Protein AF-A0A2B7GN74-F1 (afdb_monomer)

Solvent-accessible surface area (backbone atoms only — not comparable to full-atom values): 17901 Å² total; per-residue (Å²): 65,34,30,30,47,77,40,28,35,40,30,64,72,45,47,67,42,34,53,69,76,62,56,66,70,44,50,24,39,25,33,46,72,64,55,83,92,50,97,54,39,26,29,34,75,30,33,30,69,42,79,48,78,49,76,41,53,26,31,36,42,30,40,94,71,42,68,44,46,27,24,38,77,22,34,37,35,27,57,54,94,94,43,80,44,76,44,35,50,68,75,62,52,71,70,44,33,36,30,33,72,45,60,76,73,85,85,73,91,45,68,51,16,40,52,17,21,46,51,16,29,40,71,43,40,36,45,40,73,100,50,88,85,62,80,80,54,89,85,63,77,30,24,33,35,72,44,89,51,50,52,54,24,53,49,43,35,58,38,26,64,77,73,40,55,81,48,55,55,40,84,43,80,43,68,46,97,90,47,94,55,67,35,42,22,25,35,20,56,52,93,30,27,63,63,54,45,51,61,74,69,45,88,70,82,89,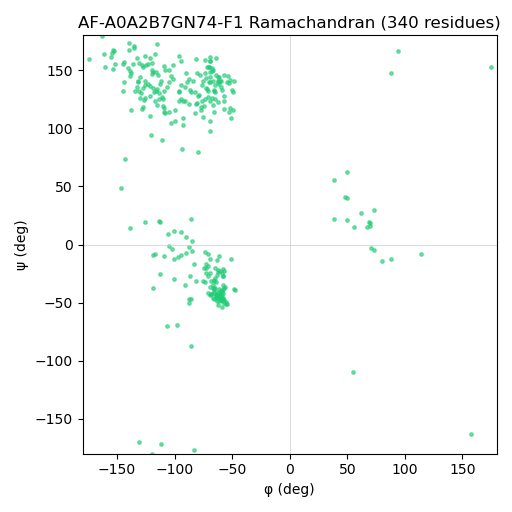83,44,65,52,25,36,27,13,20,54,13,17,26,39,56,53,34,32,44,43,52,75,76,53,63,46,31,40,54,40,52,90,51,72,68,39,51,50,52,53,53,41,34,52,72,73,69,48,63,65,43,79,46,81,46,61,95,87,56,98,44,23,35,42,28,43,37,70,48,100,70,75,22,60,49,59,51,50,43,48,64,30,44,39,71,35,59,75,58,70,47,29,49,46,74,40,32,64,72,61,64,66,44,45,31,70,42,78,44,84,48,66,71,39,66,22,37,23,44,24,29,76,49,33,21,33,29,46,49,27,33,37,29,52,28,76

Radius of gyration: 22.29 Å; Cα contacts (8 Å, |Δi|>4): 799; chains: 1; bounding box: 54×42×64 Å

pLDDT: mean 88.85, std 12.37, range [36.19, 98.62]

Structure (mmCIF, N/CA/C/O backbone):
data_AF-A0A2B7GN74-F1
#
_entry.id   AF-A0A2B7GN74-F1
#
loop_
_atom_site.group_PDB
_atom_site.id
_atom_site.type_symbol
_atom_site.label_atom_id
_atom_site.label_alt_id
_atom_site.label_comp_id
_atom_site.label_asym_id
_atom_site.label_entity_id
_atom_site.label_seq_id
_atom_site.pdbx_PDB_ins_code
_atom_site.Cartn_x
_atom_site.Cartn_y
_atom_site.Cartn_z
_atom_site.occupancy
_atom_site.B_iso_or_equiv
_atom_site.auth_seq_id
_atom_site.auth_comp_id
_atom_site.auth_asym_id
_atom_site.auth_atom_id
_atom_site.pdbx_PDB_model_num
ATOM 1 N N . MET A 1 1 ? -5.551 2.980 24.937 1.00 76.31 1 MET A N 1
ATOM 2 C CA . MET A 1 1 ? -6.515 1.908 24.589 1.00 76.31 1 MET A CA 1
ATOM 3 C C . MET A 1 1 ? -5.734 0.660 24.257 1.00 76.31 1 MET A C 1
ATOM 5 O O . MET A 1 1 ? -5.016 0.688 23.266 1.00 76.31 1 MET A O 1
ATOM 9 N N . PRO A 1 2 ? -5.797 -0.350 25.129 1.00 88.19 2 PRO A N 1
ATOM 10 C CA . PRO A 1 2 ? -4.895 -1.490 25.065 1.00 88.19 2 PRO A CA 1
ATOM 11 C C . PRO A 1 2 ? -5.278 -2.552 24.014 1.00 88.19 2 PRO A C 1
ATOM 13 O O . PRO A 1 2 ? -6.387 -3.082 24.046 1.00 88.19 2 PRO A O 1
ATOM 16 N N . ALA A 1 3 ? -4.329 -2.917 23.149 1.00 93.38 3 ALA A N 1
ATOM 17 C CA . ALA A 1 3 ? -4.413 -4.045 22.214 1.00 93.38 3 ALA A CA 1
ATOM 18 C C . ALA A 1 3 ? -3.303 -5.078 22.473 1.00 93.38 3 ALA A C 1
ATOM 20 O O . ALA A 1 3 ? -2.214 -4.718 22.926 1.00 93.38 3 ALA A O 1
ATOM 21 N N . ALA A 1 4 ? -3.549 -6.360 22.192 1.00 95.19 4 ALA A N 1
ATOM 22 C CA . ALA A 1 4 ? -2.549 -7.412 22.389 1.00 95.19 4 ALA A CA 1
ATOM 23 C C . ALA A 1 4 ? -1.362 -7.237 21.428 1.00 95.19 4 ALA A C 1
ATOM 25 O O . ALA A 1 4 ? -1.555 -6.769 20.311 1.00 95.19 4 ALA A O 1
ATOM 26 N N . ALA A 1 5 ? -0.161 -7.673 21.826 1.00 95.12 5 ALA A N 1
ATOM 27 C CA . ALA A 1 5 ? 1.105 -7.439 21.109 1.00 95.12 5 ALA A CA 1
ATOM 28 C C . ALA A 1 5 ? 1.080 -7.727 19.593 1.00 95.12 5 ALA A C 1
ATOM 30 O O . ALA A 1 5 ? 1.677 -6.989 18.816 1.00 95.12 5 ALA A O 1
ATOM 31 N N . GLN A 1 6 ? 0.387 -8.793 19.182 1.00 94.88 6 GLN A N 1
ATOM 32 C CA . GLN A 1 6 ? 0.306 -9.229 17.782 1.00 94.88 6 GLN A CA 1
ATOM 33 C C . GLN A 1 6 ? -0.786 -8.513 16.973 1.00 94.88 6 GLN A C 1
ATOM 35 O O . GLN A 1 6 ? -0.871 -8.717 15.770 1.00 94.88 6 GLN A O 1
ATOM 40 N N . THR A 1 7 ? -1.613 -7.681 17.613 1.00 95.94 7 THR A N 1
ATOM 41 C CA . THR A 1 7 ? -2.640 -6.884 16.929 1.00 95.94 7 THR A CA 1
ATOM 42 C C . THR A 1 7 ? -1.966 -5.936 15.958 1.00 95.94 7 THR A C 1
ATOM 44 O O . THR A 1 7 ? -1.148 -5.120 16.375 1.00 95.94 7 THR A O 1
ATOM 47 N N . ARG A 1 8 ? -2.320 -6.008 14.682 1.00 97.12 8 ARG A N 1
ATOM 48 C CA . ARG A 1 8 ? -1.696 -5.210 13.632 1.00 97.12 8 ARG A CA 1
ATOM 49 C C . ARG A 1 8 ? -2.364 -3.856 13.473 1.00 97.12 8 ARG A C 1
ATOM 51 O O . ARG A 1 8 ? -3.591 -3.736 13.535 1.00 97.12 8 ARG A O 1
ATOM 58 N N . VAL A 1 9 ? -1.546 -2.846 13.211 1.00 97.19 9 VAL A N 1
ATOM 59 C CA . VAL A 1 9 ? -1.955 -1.477 12.888 1.00 97.19 9 VAL A CA 1
ATOM 60 C C . VAL A 1 9 ? -1.582 -1.170 11.444 1.00 97.19 9 VAL A C 1
ATOM 62 O O . VAL A 1 9 ? -0.498 -1.531 10.990 1.00 97.19 9 VAL A O 1
ATOM 65 N N . LEU A 1 10 ? -2.483 -0.497 10.725 1.00 97.44 10 LEU A N 1
ATOM 66 C CA . LEU A 1 10 ? -2.246 -0.096 9.340 1.00 97.44 10 LEU A CA 1
ATOM 67 C C . LEU A 1 10 ? -1.322 1.126 9.258 1.00 97.44 10 LEU A C 1
ATOM 69 O O . LEU A 1 10 ? -1.692 2.236 9.666 1.00 97.44 10 LEU A O 1
ATOM 73 N N . LEU A 1 11 ? -0.145 0.939 8.671 1.00 97.44 11 LEU A N 1
ATOM 74 C CA . LEU A 1 11 ? 0.813 2.006 8.408 1.00 97.44 11 LEU A CA 1
ATOM 75 C C . LEU A 1 11 ? 0.472 2.791 7.131 1.00 97.44 11 LEU A C 1
ATOM 77 O O . LEU A 1 11 ? -0.240 2.329 6.239 1.00 97.44 11 LEU A O 1
ATOM 81 N N . ALA A 1 12 ? 1.008 4.009 7.013 1.00 96.94 12 ALA A N 1
ATOM 82 C CA . ALA A 1 12 ? 0.785 4.877 5.849 1.00 96.94 12 ALA A CA 1
ATOM 83 C C . ALA A 1 12 ? 1.484 4.396 4.557 1.00 96.94 12 ALA A C 1
ATOM 85 O O . ALA A 1 12 ? 1.280 4.951 3.469 1.00 96.94 12 ALA A O 1
ATOM 86 N N . ASP A 1 13 ? 2.331 3.377 4.649 1.00 94.94 13 ASP A N 1
ATOM 87 C CA . ASP A 1 13 ? 2.905 2.671 3.505 1.00 94.94 13 ASP A CA 1
ATOM 88 C C . ASP A 1 13 ? 2.063 1.472 3.039 1.00 94.94 13 ASP A C 1
ATOM 90 O O . ASP A 1 13 ? 2.461 0.801 2.093 1.00 94.94 13 ASP A O 1
ATOM 94 N N . MET A 1 14 ? 0.870 1.280 3.621 1.00 94.62 14 MET A N 1
ATOM 95 C CA . MET A 1 14 ? -0.046 0.164 3.349 1.00 94.62 14 MET A CA 1
ATOM 96 C C . MET A 1 14 ? 0.450 -1.199 3.842 1.00 94.62 14 MET A C 1
ATOM 98 O O . MET A 1 14 ? -0.054 -2.232 3.403 1.00 94.62 14 MET A O 1
ATOM 102 N N . THR A 1 15 ? 1.400 -1.210 4.777 1.00 95.25 15 THR A N 1
ATOM 103 C CA . THR A 1 15 ? 1.798 -2.416 5.509 1.00 95.25 15 THR A CA 1
ATOM 104 C C . THR A 1 15 ? 1.050 -2.544 6.835 1.00 95.25 15 THR A C 1
ATOM 106 O O . THR A 1 15 ? 0.525 -1.570 7.387 1.00 95.25 15 THR A O 1
ATOM 109 N N . TRP A 1 16 ? 0.985 -3.773 7.340 1.00 96.19 16 TRP A N 1
ATOM 110 C CA . TRP A 1 16 ? 0.399 -4.105 8.631 1.00 96.19 16 TRP A CA 1
ATOM 111 C C . TRP A 1 16 ? 1.505 -4.507 9.593 1.00 96.19 16 TRP A C 1
ATOM 113 O O . TRP A 1 16 ? 2.185 -5.501 9.364 1.00 96.19 16 TRP A O 1
ATOM 123 N N . GLU A 1 17 ? 1.648 -3.765 10.686 1.00 96.12 17 GLU A N 1
ATOM 124 C CA . GLU A 1 17 ? 2.699 -4.005 11.676 1.00 96.12 17 GLU A CA 1
ATOM 125 C C . GLU A 1 17 ? 2.092 -4.338 13.040 1.00 96.12 17 GLU A C 1
ATOM 127 O O . GLU A 1 17 ? 1.151 -3.652 13.463 1.00 96.12 17 GLU A O 1
ATOM 132 N N . PRO A 1 18 ? 2.590 -5.367 13.751 1.00 96.75 18 PRO A N 1
ATOM 133 C CA . PRO A 1 18 ? 2.166 -5.647 15.114 1.00 96.75 18 PRO A CA 1
ATOM 134 C C . PRO A 1 18 ? 2.341 -4.427 16.017 1.00 96.75 18 PRO A C 1
ATOM 136 O O . PRO A 1 18 ? 3.360 -3.745 15.992 1.00 96.75 18 PRO A O 1
ATOM 139 N N . VAL A 1 19 ? 1.382 -4.179 16.903 1.00 96.44 19 VAL A N 1
ATOM 140 C CA . VAL A 1 19 ? 1.402 -3.016 17.797 1.00 96.44 19 VAL A CA 1
ATOM 141 C C . VAL A 1 19 ? 2.663 -2.969 18.671 1.00 96.44 19 VAL A C 1
ATOM 143 O O . VAL A 1 19 ? 3.121 -1.891 19.043 1.00 96.44 19 VAL A O 1
ATOM 146 N N . SER A 1 20 ? 3.264 -4.128 18.961 1.00 96.62 20 SER A N 1
ATOM 147 C CA . SER A 1 20 ? 4.511 -4.226 19.719 1.00 96.62 20 SER A CA 1
ATOM 148 C C . SER A 1 20 ? 5.771 -3.789 18.965 1.00 96.62 20 SER A C 1
ATOM 150 O O . SER A 1 20 ? 6.797 -3.596 19.613 1.00 96.62 20 SER A O 1
ATOM 152 N N . THR A 1 21 ? 5.735 -3.681 17.631 1.00 96.81 21 THR A N 1
ATOM 153 C CA . THR A 1 21 ? 6.875 -3.229 16.805 1.00 96.81 21 THR A CA 1
ATOM 154 C C . THR A 1 21 ? 6.826 -1.731 16.518 1.00 96.81 21 THR A C 1
ATOM 156 O O . THR A 1 21 ? 7.793 -1.170 16.002 1.00 96.81 21 THR A O 1
ATOM 159 N N . LEU A 1 22 ? 5.719 -1.072 16.872 1.00 97.00 22 LEU A N 1
ATOM 160 C CA . LEU A 1 22 ? 5.511 0.333 16.574 1.00 97.00 22 LEU A CA 1
ATOM 161 C C . LEU A 1 22 ? 6.426 1.249 17.394 1.00 97.00 22 LEU A C 1
ATOM 163 O O . LEU A 1 22 ? 6.814 0.948 18.524 1.00 97.00 22 LEU A O 1
ATOM 167 N N . THR A 1 23 ? 6.717 2.421 16.836 1.00 97.06 23 THR A N 1
ATOM 168 C CA . THR A 1 23 ? 7.535 3.467 17.454 1.00 97.06 23 THR A CA 1
ATOM 169 C C . THR A 1 23 ? 6.943 4.856 17.197 1.00 97.06 23 THR A C 1
ATOM 171 O O . THR A 1 23 ? 6.435 5.099 16.096 1.00 97.06 23 THR A O 1
ATOM 174 N N . PRO A 1 24 ? 7.052 5.807 18.147 1.00 98.12 24 PRO A N 1
ATOM 175 C CA . PRO A 1 24 ? 6.662 7.197 17.914 1.00 98.12 24 PRO A CA 1
ATOM 176 C C . PRO A 1 24 ? 7.298 7.800 16.651 1.00 98.12 24 PRO A C 1
ATOM 178 O O . PRO A 1 24 ? 8.455 7.528 16.334 1.00 98.12 24 PRO A O 1
ATOM 181 N N . GLY A 1 25 ? 6.533 8.618 15.928 1.00 97.94 25 GLY A N 1
ATOM 182 C CA . GLY A 1 25 ? 6.906 9.219 14.643 1.00 97.94 25 GLY A CA 1
ATOM 183 C C . GLY A 1 25 ? 6.576 8.365 13.414 1.00 97.94 25 GLY A C 1
ATOM 184 O O . GLY A 1 25 ? 6.599 8.877 12.295 1.00 97.94 25 GLY A O 1
ATOM 185 N N . GLN A 1 26 ? 6.223 7.084 13.579 1.00 98.00 26 GLN A N 1
ATOM 186 C CA . GLN A 1 26 ? 5.712 6.290 12.460 1.00 98.00 26 GLN A CA 1
ATOM 187 C C . GLN A 1 26 ? 4.372 6.838 11.970 1.00 98.00 26 GLN A C 1
ATOM 189 O O . GLN A 1 26 ? 3.482 7.170 12.757 1.00 98.00 26 GLN A O 1
ATOM 194 N N . ARG A 1 27 ? 4.229 6.897 10.645 1.00 98.06 27 ARG A N 1
ATOM 195 C CA . ARG A 1 27 ? 3.015 7.367 9.979 1.00 98.06 27 ARG A CA 1
ATOM 196 C C . ARG A 1 27 ? 2.024 6.221 9.825 1.00 98.06 27 ARG A C 1
ATOM 198 O O . ARG A 1 27 ? 2.372 5.160 9.312 1.00 98.06 27 ARG A O 1
ATOM 205 N N . VAL A 1 28 ? 0.779 6.467 10.203 1.00 98.00 28 VAL A N 1
ATOM 206 C CA . VAL A 1 28 ? -0.309 5.483 10.228 1.00 98.00 28 VAL A CA 1
ATOM 207 C C . VAL A 1 28 ? -1.535 6.002 9.491 1.00 98.00 28 VAL A C 1
ATOM 209 O O . VAL A 1 28 ? -1.744 7.217 9.388 1.00 98.00 28 VAL A O 1
ATOM 212 N N . ILE A 1 29 ? -2.359 5.087 8.981 1.00 97.56 29 ILE A N 1
ATOM 213 C CA . ILE A 1 29 ? -3.680 5.453 8.470 1.00 97.56 29 ILE A CA 1
ATOM 214 C C . ILE A 1 29 ? -4.629 5.638 9.651 1.00 97.56 29 ILE A C 1
ATOM 216 O O . ILE A 1 29 ? -4.769 4.780 10.525 1.00 97.56 29 ILE A O 1
ATOM 220 N N . THR A 1 30 ? -5.296 6.783 9.659 1.00 97.31 30 THR A N 1
ATOM 221 C CA . THR A 1 30 ? -6.232 7.212 10.696 1.00 97.31 30 THR A CA 1
ATOM 222 C C . THR A 1 30 ? -7.526 7.697 10.043 1.00 97.31 30 THR A C 1
ATOM 224 O O . THR A 1 30 ? -7.767 7.514 8.845 1.00 97.31 30 THR A O 1
ATOM 227 N N . PHE A 1 31 ? -8.404 8.307 10.828 1.00 96.44 31 PHE A N 1
ATOM 228 C CA . PHE A 1 31 ? -9.616 8.953 10.340 1.00 96.44 31 PHE A CA 1
ATOM 229 C C . PHE A 1 31 ? -10.065 10.047 11.306 1.00 96.44 31 PHE A C 1
ATOM 231 O O . PHE A 1 31 ? -9.652 10.079 12.466 1.00 96.44 31 PHE A O 1
ATOM 238 N N . ASP A 1 32 ? -10.963 10.918 10.857 1.00 95.12 32 ASP A N 1
ATOM 239 C CA . ASP A 1 32 ? -11.499 11.982 11.705 1.00 95.12 32 ASP A CA 1
ATOM 240 C C . ASP A 1 32 ? -12.141 11.408 12.976 1.00 95.12 32 ASP A C 1
ATOM 242 O O . ASP A 1 32 ? -13.177 10.734 12.907 1.00 95.12 32 ASP A O 1
ATOM 246 N N . LYS A 1 33 ? -11.589 11.734 14.153 1.00 92.81 33 LYS A N 1
ATOM 247 C CA . LYS A 1 33 ? -12.226 11.463 15.459 1.00 92.81 33 LYS A CA 1
ATOM 248 C C . LYS A 1 33 ? -13.510 12.258 15.658 1.00 92.81 33 LYS A C 1
ATOM 250 O O . LYS A 1 33 ? -14.452 11.772 16.292 1.00 92.81 33 LYS A O 1
ATOM 255 N N . THR A 1 34 ? -13.558 13.446 15.077 1.00 88.25 34 THR A N 1
ATOM 256 C CA . THR A 1 34 ? -14.750 14.264 14.887 1.00 88.25 34 THR A CA 1
ATOM 257 C C . THR A 1 34 ? -14.564 14.980 13.553 1.00 88.25 34 THR A C 1
ATOM 259 O O . THR A 1 34 ? -13.482 15.502 13.319 1.00 88.25 34 THR A O 1
ATOM 262 N N . PRO A 1 35 ? -15.556 14.996 12.650 1.00 85.19 35 PRO A N 1
ATOM 263 C CA . PRO A 1 35 ? -15.407 15.716 11.390 1.00 85.19 35 PRO A CA 1
ATOM 264 C C . PRO A 1 35 ? -15.302 17.231 11.648 1.00 85.19 35 PRO A C 1
ATOM 266 O O . PRO A 1 35 ? -16.104 17.779 12.409 1.00 85.19 35 PRO A O 1
ATOM 269 N N . HIS A 1 36 ? -14.320 17.895 11.030 1.00 77.81 36 HIS A N 1
ATOM 270 C CA . HIS A 1 36 ? -14.024 19.321 11.256 1.00 77.81 36 HIS A CA 1
ATOM 271 C C . HIS A 1 36 ? -14.170 20.191 9.995 1.00 77.81 36 HIS A C 1
ATOM 273 O O . HIS A 1 36 ? -14.651 21.318 10.079 1.00 77.81 36 HIS A O 1
ATOM 279 N N . ASP A 1 37 ? -13.787 19.669 8.832 1.00 84.38 37 ASP A N 1
ATOM 280 C CA . ASP A 1 37 ? -13.762 20.342 7.521 1.00 84.38 37 ASP A CA 1
ATOM 281 C C . ASP A 1 37 ? -14.845 19.824 6.553 1.00 84.38 37 ASP A C 1
ATOM 283 O O . ASP A 1 37 ? -15.102 20.412 5.500 1.00 84.38 37 ASP A O 1
ATOM 287 N N . HIS A 1 38 ? -15.519 18.734 6.918 1.00 81.12 38 HIS A N 1
ATOM 288 C CA . HIS A 1 38 ? -16.512 18.056 6.097 1.00 81.12 38 HIS A CA 1
ATOM 289 C C . HIS A 1 38 ? -17.716 17.588 6.919 1.00 81.12 38 HIS A C 1
ATOM 291 O O . HIS A 1 38 ? -17.699 17.551 8.144 1.00 81.12 38 HIS A O 1
ATOM 297 N N . ARG A 1 39 ? -18.796 17.192 6.232 1.00 85.88 39 ARG A N 1
ATOM 298 C CA . ARG A 1 39 ? -19.994 16.623 6.877 1.00 85.88 39 ARG A CA 1
ATOM 299 C C . ARG A 1 39 ? -19.761 15.212 7.435 1.00 85.88 39 ARG A C 1
ATOM 301 O O . ARG A 1 39 ? -20.469 14.790 8.346 1.00 85.88 39 ARG A O 1
ATOM 308 N N . TYR A 1 40 ? -18.822 14.473 6.854 1.00 88.75 40 TYR A N 1
ATOM 309 C CA . TYR A 1 40 ? -18.559 13.067 7.153 1.00 88.75 40 TYR A CA 1
ATOM 310 C C . TYR A 1 40 ? -17.129 12.897 7.654 1.00 88.75 40 TYR A C 1
ATOM 312 O O . TYR A 1 40 ? -16.271 13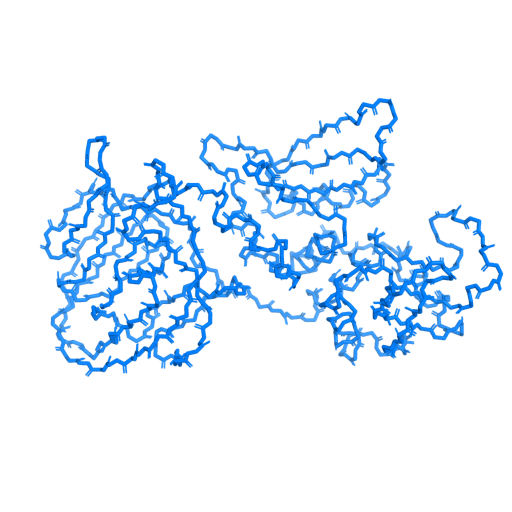.712 7.330 1.00 88.75 40 TYR A O 1
ATOM 320 N N . ARG A 1 41 ? -16.885 11.819 8.403 1.00 93.06 41 ARG A N 1
ATOM 321 C CA . ARG A 1 41 ? -15.532 11.413 8.786 1.00 93.06 41 ARG A CA 1
ATOM 322 C C . ARG A 1 41 ? -14.780 10.955 7.542 1.00 93.06 41 ARG A C 1
ATOM 324 O O . ARG A 1 41 ? -15.267 10.074 6.830 1.00 93.06 41 ARG A O 1
ATOM 331 N N . MET A 1 42 ? -13.618 11.536 7.302 1.00 93.06 42 MET A N 1
ATOM 332 C CA . MET A 1 42 ? -12.705 11.150 6.234 1.00 93.06 42 MET A CA 1
ATOM 333 C C . MET A 1 42 ? -11.559 10.313 6.792 1.00 93.06 42 MET A C 1
ATOM 335 O O . MET A 1 42 ? -11.202 10.443 7.964 1.00 93.06 42 MET A O 1
ATOM 339 N N . TYR A 1 43 ? -10.965 9.474 5.945 1.00 94.56 43 TYR A N 1
ATOM 340 C CA . TYR A 1 43 ? -9.660 8.889 6.250 1.00 94.56 43 TYR A CA 1
ATOM 341 C C . TYR A 1 43 ? -8.597 9.983 6.320 1.00 94.56 43 TYR A C 1
ATOM 343 O O . TYR A 1 43 ? -8.654 10.962 5.574 1.00 94.56 43 TYR A O 1
ATOM 351 N N . ARG A 1 44 ? -7.613 9.805 7.195 1.00 95.69 44 ARG A N 1
ATOM 352 C CA . ARG A 1 44 ? -6.504 10.730 7.432 1.00 95.69 44 ARG A CA 1
ATOM 353 C C . ARG A 1 44 ? -5.194 9.953 7.510 1.00 95.69 44 ARG A C 1
ATOM 355 O O . ARG A 1 44 ? -5.175 8.724 7.516 1.00 95.69 44 ARG A O 1
ATOM 362 N N . VAL A 1 45 ? -4.098 10.697 7.527 1.00 97.12 45 VAL A N 1
ATOM 363 C CA . VAL A 1 45 ? -2.780 10.162 7.855 1.00 97.12 45 VAL A CA 1
ATOM 364 C C . VAL A 1 45 ? -2.336 10.875 9.111 1.00 97.12 45 VAL A C 1
ATOM 366 O O . VAL A 1 45 ? -2.295 12.103 9.125 1.00 97.12 45 VAL A O 1
ATOM 369 N N . GLY A 1 46 ? -2.031 10.102 10.142 1.00 97.00 46 GLY A N 1
ATOM 370 C CA . GLY A 1 46 ? -1.506 10.608 11.398 1.00 97.00 46 GLY A CA 1
ATOM 371 C C . GLY A 1 46 ? -0.138 10.019 11.697 1.00 97.00 46 GLY A C 1
ATOM 372 O O . GLY A 1 46 ? 0.392 9.197 10.949 1.00 97.00 46 GLY A O 1
ATOM 373 N N . GLU A 1 47 ? 0.414 10.427 12.826 1.00 98.12 47 GLU A N 1
ATOM 374 C CA . GLU A 1 47 ? 1.627 9.857 13.404 1.00 98.12 47 GLU A CA 1
ATOM 375 C C . GLU A 1 47 ? 1.339 9.263 14.778 1.00 98.12 47 GLU A C 1
ATOM 377 O O . GLU A 1 47 ? 0.472 9.758 15.510 1.00 98.12 47 GLU A O 1
ATOM 382 N N . ILE A 1 48 ? 2.082 8.211 15.121 1.00 98.19 48 ILE A N 1
ATOM 383 C CA . ILE A 1 48 ? 2.138 7.671 16.478 1.00 98.19 48 ILE A CA 1
ATOM 384 C C . ILE A 1 48 ? 2.865 8.680 17.358 1.00 98.19 48 ILE A C 1
ATOM 386 O O . ILE A 1 48 ? 4.004 9.048 17.079 1.00 98.19 48 ILE A O 1
ATOM 390 N N . THR A 1 49 ? 2.218 9.123 18.428 1.00 98.25 49 THR A N 1
ATOM 391 C CA . THR A 1 49 ? 2.789 10.115 19.348 1.00 98.25 49 THR A CA 1
ATOM 392 C C . THR A 1 49 ? 3.352 9.479 20.606 1.00 98.25 49 THR A C 1
ATOM 394 O O . THR A 1 49 ? 4.282 10.026 21.187 1.00 98.25 49 THR A O 1
ATOM 397 N N . ASP A 1 50 ? 2.782 8.354 21.038 1.00 97.62 50 ASP A N 1
ATOM 398 C CA . ASP A 1 50 ? 3.170 7.684 22.276 1.00 97.62 50 ASP A CA 1
ATOM 399 C C . ASP A 1 50 ? 2.720 6.216 22.295 1.00 97.62 50 ASP A C 1
ATOM 401 O O . ASP A 1 50 ? 1.732 5.858 21.640 1.00 97.62 50 ASP A O 1
ATOM 405 N N . ILE A 1 51 ? 3.448 5.383 23.044 1.00 96.69 51 ILE A N 1
ATOM 406 C CA . ILE A 1 51 ? 3.149 3.960 23.245 1.00 96.69 51 ILE A CA 1
ATOM 407 C C . ILE A 1 51 ? 3.365 3.610 24.716 1.00 96.69 51 ILE A C 1
ATOM 409 O O . ILE A 1 51 ? 4.491 3.610 25.212 1.00 96.69 51 ILE A O 1
ATOM 413 N N . GLU A 1 52 ? 2.287 3.228 25.393 1.00 96.12 52 GLU A N 1
ATOM 414 C CA . GLU A 1 52 ? 2.323 2.745 26.772 1.00 96.12 52 GLU A CA 1
ATOM 415 C C . GLU A 1 52 ? 2.048 1.240 26.824 1.00 96.12 52 GLU A C 1
ATOM 417 O O . GLU A 1 52 ? 1.306 0.698 26.005 1.00 96.12 52 GLU A O 1
ATOM 422 N N . ILE A 1 53 ? 2.609 0.553 27.820 1.00 95.75 53 ILE A N 1
ATOM 423 C CA . ILE A 1 53 ? 2.360 -0.872 28.057 1.00 95.75 53 ILE A CA 1
ATOM 424 C C . ILE A 1 53 ? 1.622 -1.023 29.382 1.00 95.75 53 ILE A C 1
ATOM 426 O O . ILE A 1 53 ? 2.048 -0.488 30.407 1.00 95.75 53 ILE A O 1
ATOM 430 N N . CYS A 1 54 ? 0.532 -1.783 29.381 1.00 93.69 54 CYS A N 1
ATOM 431 C CA . CYS A 1 54 ? -0.234 -2.078 30.585 1.00 93.69 54 CYS A CA 1
ATOM 432 C C . CYS A 1 54 ? -0.703 -3.536 30.614 1.00 93.69 54 CYS A C 1
ATOM 434 O O . CYS A 1 54 ? -0.525 -4.291 29.659 1.00 93.69 54 CYS A O 1
ATOM 436 N N . LYS A 1 55 ? -1.295 -3.945 31.737 1.00 94.19 55 LYS A N 1
ATOM 437 C CA . LYS A 1 55 ? -2.022 -5.209 31.850 1.00 94.19 55 LYS A CA 1
ATOM 438 C C . LYS A 1 55 ? -3.512 -4.925 31.901 1.00 94.19 55 LYS A C 1
ATOM 440 O O . LYS A 1 55 ? -3.930 -4.010 32.611 1.00 94.19 55 LYS A O 1
ATOM 445 N N . ALA A 1 56 ? -4.293 -5.696 31.157 1.00 92.50 56 ALA A N 1
ATOM 446 C CA . ALA A 1 56 ? -5.744 -5.580 31.160 1.00 92.50 56 ALA A CA 1
ATOM 447 C C . ALA A 1 56 ? -6.408 -6.918 30.827 1.00 92.50 56 ALA A C 1
ATOM 449 O O . ALA A 1 56 ? -5.819 -7.763 30.146 1.00 92.50 56 ALA A O 1
ATOM 450 N N . GLU A 1 57 ? -7.651 -7.084 31.282 1.00 91.56 57 GLU A N 1
ATOM 451 C CA . GLU A 1 57 ? -8.532 -8.149 30.807 1.00 91.56 57 GLU A CA 1
ATOM 452 C C . GLU A 1 57 ? -8.736 -8.021 29.300 1.00 91.56 57 GLU A C 1
ATOM 454 O O . GLU A 1 57 ? -8.995 -6.928 28.786 1.00 91.56 57 GLU A O 1
ATOM 459 N N . ALA A 1 58 ? -8.603 -9.149 28.613 1.00 93.31 58 ALA A N 1
ATOM 460 C CA . ALA A 1 58 ? -8.638 -9.236 27.170 1.00 93.31 58 ALA A CA 1
ATOM 461 C C . ALA A 1 58 ? -9.971 -9.819 26.690 1.00 93.31 58 ALA A C 1
ATOM 463 O O . ALA A 1 58 ? -10.599 -10.647 27.351 1.00 93.31 58 ALA A O 1
ATOM 464 N N . ILE A 1 59 ? -10.381 -9.406 25.503 1.00 95.62 59 ILE A N 1
ATOM 465 C CA . ILE A 1 59 ? -11.510 -9.945 24.765 1.00 95.62 59 ILE A CA 1
ATOM 466 C C . ILE A 1 59 ? -11.071 -10.144 23.318 1.00 95.62 59 ILE A C 1
ATOM 468 O O . ILE A 1 59 ? -10.475 -9.255 22.707 1.00 95.62 59 ILE A O 1
ATOM 472 N N . GLN A 1 60 ? -11.366 -11.323 22.785 1.00 97.25 60 GLN A N 1
ATOM 473 C CA . GLN A 1 60 ? -11.160 -11.649 21.386 1.00 97.25 60 GLN A CA 1
ATOM 474 C C . GLN A 1 60 ? -12.464 -11.440 20.625 1.00 97.25 60 GLN A C 1
ATOM 476 O O . GLN A 1 60 ? -13.495 -12.029 20.965 1.00 97.25 60 GLN A O 1
ATOM 481 N N . ILE A 1 61 ? -12.405 -10.608 19.592 1.00 97.31 61 ILE A N 1
ATOM 482 C CA . ILE A 1 61 ? -13.504 -10.346 18.667 1.00 97.31 61 ILE A CA 1
ATOM 483 C C . ILE A 1 61 ? -13.124 -10.943 17.318 1.00 97.31 61 ILE A C 1
ATOM 485 O O . ILE A 1 61 ? -12.061 -10.643 16.778 1.00 97.31 61 ILE A O 1
ATOM 489 N N . THR A 1 62 ? -14.007 -11.771 16.771 1.00 97.50 62 THR A N 1
ATOM 490 C CA . THR A 1 62 ? -13.842 -12.386 15.451 1.00 97.50 62 THR A CA 1
ATOM 491 C C . THR A 1 62 ? -14.961 -11.926 14.530 1.00 97.50 62 THR A C 1
ATOM 493 O O . THR A 1 62 ? -16.137 -11.991 14.892 1.00 97.50 62 THR A O 1
ATOM 496 N N . THR A 1 63 ? -14.580 -11.497 13.334 1.00 95.00 63 THR A N 1
ATOM 497 C CA . THR A 1 63 ? -15.461 -11.116 12.220 1.00 95.00 63 THR A CA 1
ATOM 498 C C . THR A 1 63 ? -15.311 -12.131 11.082 1.00 95.00 63 THR A C 1
ATOM 500 O O . THR A 1 63 ? -14.696 -13.182 11.278 1.00 95.00 63 THR A O 1
ATOM 503 N N . SER A 1 64 ? -15.891 -11.879 9.908 1.00 89.12 64 SER A N 1
ATOM 504 C CA . SER A 1 64 ? -15.633 -12.693 8.708 1.00 89.12 64 SER A CA 1
ATOM 505 C C . SER A 1 64 ? -14.190 -12.572 8.222 1.00 89.12 64 SER A C 1
ATOM 507 O O . SER A 1 64 ? -13.654 -13.528 7.670 1.00 89.12 64 SER A O 1
ATOM 509 N N . ASP A 1 65 ? -13.574 -11.414 8.456 1.00 87.81 65 ASP A N 1
ATOM 510 C CA . ASP A 1 65 ? -12.366 -10.995 7.745 1.00 87.81 65 ASP A CA 1
ATOM 511 C C . ASP A 1 65 ? -11.128 -10.944 8.647 1.00 87.81 65 ASP A C 1
ATOM 513 O O . ASP A 1 65 ? -10.001 -11.067 8.172 1.00 87.81 65 ASP A O 1
ATOM 517 N N . ALA A 1 66 ? -11.315 -10.764 9.958 1.00 93.81 66 ALA A N 1
ATOM 518 C CA . ALA A 1 66 ? -10.216 -10.664 10.912 1.00 93.81 66 ALA A CA 1
ATOM 519 C C . ALA A 1 66 ? -10.609 -11.059 12.341 1.00 93.81 66 ALA A C 1
ATOM 521 O O . ALA A 1 66 ? -11.784 -11.062 12.729 1.00 93.81 66 ALA A O 1
ATOM 522 N N . THR A 1 67 ? -9.586 -11.353 13.146 1.00 96.00 67 THR A N 1
ATOM 523 C CA . THR A 1 67 ? -9.688 -11.542 14.597 1.00 96.00 67 THR A CA 1
ATOM 524 C C . THR A 1 67 ? -8.785 -10.542 15.303 1.00 96.00 67 THR A C 1
ATOM 526 O O . THR A 1 67 ? -7.642 -10.351 14.901 1.00 96.00 67 THR A O 1
ATOM 529 N N . VAL A 1 68 ? -9.287 -9.930 16.373 1.00 96.19 68 VAL A N 1
ATOM 530 C CA . VAL A 1 68 ? -8.557 -8.940 17.166 1.00 96.19 68 VAL A CA 1
ATOM 531 C C . VAL A 1 68 ? -8.682 -9.247 18.657 1.00 96.19 68 VAL A C 1
ATOM 533 O O . VAL A 1 68 ? -9.777 -9.534 19.141 1.00 96.19 68 VAL A O 1
ATOM 536 N N . SER A 1 69 ? -7.567 -9.170 19.389 1.00 96.56 69 SER A N 1
ATOM 537 C CA . SER A 1 69 ? -7.530 -9.300 20.852 1.00 96.56 69 SER A CA 1
ATOM 538 C C . SER A 1 69 ? -7.212 -7.945 21.481 1.00 96.56 69 SER A C 1
ATOM 540 O O . SER A 1 69 ? -6.114 -7.409 21.323 1.00 96.56 69 SER A O 1
ATOM 542 N N . VAL A 1 70 ? -8.174 -7.382 22.208 1.00 96.50 70 VAL A N 1
ATOM 543 C CA . VAL A 1 70 ? -8.101 -6.035 22.803 1.00 96.50 70 VAL A CA 1
ATOM 544 C C . VAL A 1 70 ? -8.591 -6.041 24.242 1.00 96.50 70 VAL A C 1
ATOM 546 O O . VAL A 1 70 ? -9.157 -7.029 24.701 1.00 96.50 70 VAL A O 1
ATOM 549 N N . SER A 1 71 ? -8.387 -4.951 24.982 1.00 95.69 71 SER A N 1
ATOM 550 C CA . SER A 1 71 ? -9.030 -4.811 26.287 1.00 95.69 71 SER A CA 1
ATOM 551 C C . SER A 1 71 ? -10.540 -4.614 26.162 1.00 95.69 71 SER A C 1
ATOM 553 O O . SER A 1 71 ? -11.042 -4.099 25.162 1.00 95.69 71 SER A O 1
ATOM 555 N N . THR A 1 72 ? -11.277 -4.921 27.229 1.00 94.88 72 THR A N 1
ATOM 556 C CA . THR A 1 72 ? -12.724 -4.644 27.314 1.00 94.88 72 THR A CA 1
ATOM 557 C C . THR A 1 72 ? -13.067 -3.159 27.143 1.00 94.88 72 THR A C 1
ATOM 559 O O . THR A 1 72 ? -14.139 -2.841 26.638 1.00 94.88 72 THR A O 1
ATOM 562 N N . SER A 1 73 ? -12.149 -2.253 27.493 1.00 94.31 73 SER A N 1
ATOM 563 C CA . SER A 1 73 ? -12.288 -0.795 27.354 1.00 94.31 73 SER A CA 1
ATOM 564 C C . SER A 1 73 ? -11.859 -0.232 25.990 1.00 94.31 73 SER A C 1
ATOM 566 O O . SER A 1 73 ? -11.942 0.981 25.767 1.00 94.31 73 SER A O 1
ATOM 568 N N . HIS A 1 74 ? -11.373 -1.076 25.072 1.00 95.56 74 HIS A N 1
ATOM 569 C CA . HIS A 1 74 ? -10.974 -0.659 23.727 1.00 95.56 74 HIS A CA 1
ATOM 570 C C . HIS A 1 74 ? -12.184 -0.175 22.931 1.00 95.56 74 HIS A C 1
ATOM 572 O O . HIS A 1 74 ? -13.222 -0.830 22.938 1.00 95.56 74 HIS A O 1
ATOM 578 N N . LYS A 1 75 ? -12.081 0.975 22.252 1.00 97.12 75 LYS A N 1
ATOM 579 C CA . LYS A 1 75 ? -13.232 1.604 21.586 1.00 97.12 75 LYS A CA 1
ATOM 580 C C . LYS A 1 75 ? -13.188 1.424 20.082 1.00 97.12 75 LYS A C 1
ATOM 582 O O . LYS A 1 75 ? -12.370 2.057 19.415 1.00 97.12 75 LYS A O 1
ATOM 587 N N . PHE A 1 76 ? -14.149 0.675 19.558 1.00 97.31 76 PHE A N 1
ATOM 588 C CA . PHE A 1 76 ? -14.410 0.579 18.126 1.00 97.31 76 PHE A CA 1
ATOM 589 C C . PHE A 1 76 ? -15.418 1.638 17.690 1.00 97.31 76 PHE A C 1
ATOM 591 O O . PHE A 1 76 ? -16.310 2.025 18.453 1.00 97.31 76 PHE A O 1
ATOM 598 N N . LEU A 1 77 ? -15.276 2.120 16.459 1.00 97.06 77 LEU A N 1
ATOM 599 C CA . LEU A 1 77 ? -16.300 2.914 15.801 1.00 97.06 77 LEU A CA 1
ATOM 600 C C . LEU A 1 77 ? -17.333 1.961 15.197 1.00 97.06 77 LEU A C 1
ATOM 602 O O . LEU A 1 77 ? -17.035 1.234 14.253 1.00 97.06 77 LEU A O 1
ATOM 606 N N . VAL A 1 78 ? -18.553 1.990 15.721 1.00 96.00 78 VAL A N 1
ATOM 607 C CA . VAL A 1 78 ? -19.657 1.144 15.257 1.00 96.00 78 VAL A CA 1
ATOM 608 C C . VAL A 1 78 ? -20.710 1.956 14.522 1.00 96.00 78 VAL A C 1
ATOM 610 O O . VAL A 1 78 ? -20.898 3.152 14.792 1.00 96.00 78 VAL A O 1
ATOM 613 N N . GLN A 1 79 ? -21.424 1.292 13.620 1.00 91.06 79 GLN A N 1
ATOM 614 C CA . GLN A 1 79 ? -22.639 1.821 13.022 1.00 91.06 79 GLN A CA 1
ATOM 615 C C . GLN A 1 79 ? -23.839 1.385 13.864 1.00 91.06 79 GLN A C 1
ATOM 617 O O . GLN A 1 79 ? -24.077 0.203 14.077 1.00 91.06 79 GLN A O 1
ATOM 622 N N . LYS A 1 80 ? -24.634 2.350 14.336 1.00 86.12 80 LYS A N 1
ATOM 623 C CA . LYS A 1 80 ? -25.924 2.069 14.972 1.00 86.12 80 LYS A CA 1
ATOM 624 C C . LYS A 1 80 ? -27.005 2.910 14.319 1.00 86.12 80 LYS A C 1
ATOM 626 O O . LYS A 1 80 ? -26.974 4.143 14.367 1.00 86.12 80 LYS A O 1
ATOM 631 N N . TRP A 1 81 ? -27.962 2.232 13.691 1.00 83.06 81 TRP A N 1
ATOM 632 C CA . TRP A 1 81 ? -28.976 2.852 12.837 1.00 83.06 81 TRP A CA 1
ATOM 633 C C . TRP A 1 81 ? -28.330 3.691 11.723 1.00 83.06 81 TRP A C 1
ATOM 635 O O . TRP A 1 81 ? -27.718 3.146 10.812 1.00 83.06 81 TRP A O 1
ATOM 645 N N . ASN A 1 82 ? -28.436 5.018 11.790 1.00 81.88 82 ASN A N 1
ATOM 646 C CA . ASN A 1 82 ? -27.872 5.956 10.823 1.00 81.88 82 ASN A CA 1
ATOM 647 C C . ASN A 1 82 ? -26.738 6.821 11.407 1.00 81.88 82 ASN A C 1
ATOM 649 O O . ASN A 1 82 ? -26.451 7.890 10.863 1.00 81.88 82 ASN A O 1
ATOM 653 N N . LYS A 1 83 ? -26.114 6.402 12.518 1.00 86.19 83 LYS A N 1
ATOM 654 C CA . LYS A 1 83 ? -25.059 7.164 13.201 1.00 86.19 83 LYS A CA 1
ATOM 655 C C . LYS A 1 83 ? -23.841 6.300 13.524 1.00 86.19 83 LYS A C 1
ATOM 657 O O . LYS A 1 83 ? -23.974 5.183 14.011 1.00 86.19 83 LYS A O 1
ATOM 662 N N . SER A 1 84 ? -22.662 6.897 13.352 1.00 91.50 84 SER A N 1
ATOM 663 C CA . SER A 1 84 ? -21.394 6.365 13.847 1.00 91.50 84 SER A CA 1
ATOM 664 C C . SER A 1 84 ? -21.207 6.733 15.322 1.00 91.50 84 SER A C 1
ATOM 666 O O . SER A 1 84 ? -21.325 7.919 15.661 1.00 91.50 84 SER A O 1
ATOM 668 N N . MET A 1 85 ? -20.858 5.782 16.184 1.00 93.69 85 MET A N 1
ATOM 669 C CA . MET A 1 85 ? -20.533 6.056 17.588 1.00 93.69 85 MET A CA 1
ATOM 670 C C . MET A 1 85 ? -19.424 5.141 18.104 1.00 93.69 85 MET A C 1
ATOM 672 O O . MET A 1 85 ? -19.219 4.061 17.568 1.00 93.69 85 MET A O 1
ATOM 676 N N . TYR A 1 86 ? -18.702 5.574 19.136 1.00 95.62 86 TYR A N 1
ATOM 677 C CA . TYR A 1 86 ? -17.694 4.734 19.779 1.00 95.62 86 TYR A CA 1
ATOM 678 C C . TYR A 1 86 ? -18.339 3.863 20.856 1.00 95.62 86 TYR A C 1
ATOM 680 O O . TYR A 1 86 ? -19.078 4.394 21.688 1.00 95.62 86 TYR A O 1
ATOM 688 N N . ARG A 1 87 ? -18.027 2.566 20.863 1.00 96.25 87 ARG A N 1
ATOM 689 C CA . ARG A 1 87 ? -18.432 1.618 21.913 1.00 96.25 87 ARG A CA 1
ATOM 690 C C . ARG A 1 87 ? -17.235 0.829 22.408 1.00 96.25 87 ARG A C 1
ATOM 692 O O . ARG A 1 87 ? -16.331 0.534 21.630 1.00 96.25 87 ARG A O 1
ATOM 699 N N . GLU A 1 88 ? -17.232 0.534 23.700 1.00 96.56 88 GLU A N 1
ATOM 700 C CA . GLU A 1 88 ? -16.207 -0.304 24.318 1.00 96.56 88 GLU A CA 1
ATOM 701 C C . GLU A 1 88 ? -16.403 -1.763 23.904 1.00 96.56 88 GLU A C 1
ATOM 703 O O . GLU A 1 88 ? -17.536 -2.222 23.768 1.00 96.56 88 GLU A O 1
ATOM 708 N N . ALA A 1 89 ? -15.308 -2.492 23.699 1.00 96.19 89 ALA A N 1
ATOM 709 C CA . ALA A 1 89 ? -15.315 -3.876 23.239 1.00 96.19 89 ALA A CA 1
ATOM 710 C C . ALA A 1 89 ? -16.150 -4.790 24.151 1.00 96.19 89 ALA A C 1
ATOM 712 O O . ALA A 1 89 ? -16.866 -5.658 23.662 1.00 96.19 89 ALA A O 1
ATOM 713 N N . GLY A 1 90 ? -16.120 -4.550 25.465 1.00 95.44 90 GLY A N 1
ATOM 714 C CA . GLY A 1 90 ? -16.918 -5.284 26.451 1.00 95.44 90 GLY A CA 1
ATOM 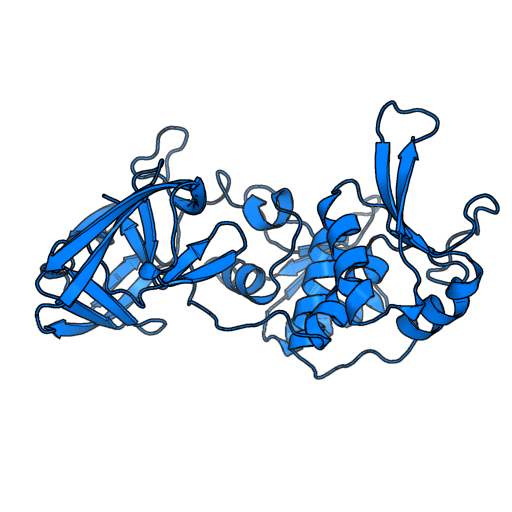715 C C . GLY A 1 90 ? -18.425 -5.008 26.391 1.00 95.44 90 GLY A C 1
ATOM 716 O O . GLY A 1 90 ? -19.197 -5.738 27.005 1.00 95.44 90 GLY A O 1
ATOM 717 N N . GLU A 1 91 ? -18.861 -3.979 25.661 1.00 95.94 91 GLU A N 1
ATOM 718 C CA . GLU A 1 91 ? -20.280 -3.675 25.448 1.00 95.94 91 GLU A CA 1
ATOM 719 C C . GLU A 1 91 ? -20.816 -4.230 24.120 1.00 95.94 91 GLU A C 1
ATOM 721 O O . GLU A 1 91 ? -22.026 -4.168 23.872 1.00 95.94 91 GLU A O 1
ATOM 726 N N . LEU A 1 92 ? -19.937 -4.703 23.236 1.00 96.56 92 LEU A N 1
ATOM 727 C CA . LEU A 1 92 ? -20.323 -5.204 21.922 1.00 96.56 92 LEU A CA 1
ATOM 728 C C . LEU A 1 92 ? -21.041 -6.549 22.031 1.00 96.56 92 LEU A C 1
ATOM 730 O O . LEU A 1 92 ? -20.860 -7.314 22.977 1.00 96.56 92 LEU A O 1
ATOM 734 N N . SER A 1 93 ? -21.891 -6.826 21.053 1.00 96.38 93 SER A N 1
ATOM 735 C CA . SER A 1 93 ? -22.605 -8.094 20.905 1.00 96.38 93 SER A CA 1
ATOM 736 C C . SER A 1 93 ? -22.359 -8.687 19.522 1.00 96.38 93 SER A C 1
ATOM 738 O O . SER A 1 93 ? -21.938 -7.989 18.603 1.00 96.38 93 SER A O 1
ATOM 740 N N . VAL A 1 94 ? -22.625 -9.985 19.371 1.00 96.75 94 VAL A N 1
ATOM 741 C CA . VAL A 1 94 ? -22.711 -10.614 18.043 1.00 96.75 94 VAL A CA 1
ATOM 742 C C . VAL A 1 94 ? -23.713 -9.828 17.189 1.00 96.75 94 VAL A C 1
ATOM 744 O O . VAL A 1 94 ? -24.683 -9.291 17.727 1.00 96.75 94 VAL A O 1
ATOM 747 N N . ASP A 1 95 ? -23.433 -9.728 15.892 1.00 94.56 95 ASP A N 1
ATOM 748 C CA . ASP A 1 95 ? -24.166 -8.932 14.897 1.00 94.56 95 ASP A CA 1
ATOM 749 C C . ASP A 1 95 ? -24.021 -7.400 15.015 1.00 94.56 95 ASP A C 1
ATOM 751 O O . ASP A 1 95 ? -24.515 -6.684 14.143 1.00 94.56 95 ASP A O 1
ATOM 755 N N . ASP A 1 96 ? -23.316 -6.858 16.024 1.00 95.44 96 ASP A N 1
ATOM 756 C CA . ASP A 1 96 ? -22.922 -5.441 15.984 1.00 95.44 96 ASP A CA 1
ATOM 757 C C . ASP A 1 96 ? -21.989 -5.197 14.777 1.00 95.44 96 ASP A C 1
ATOM 759 O O . ASP A 1 96 ? -21.108 -6.004 14.465 1.00 95.44 96 ASP A O 1
ATOM 763 N N . GLU A 1 97 ? -22.169 -4.056 14.108 1.00 95.00 97 GLU A N 1
ATOM 764 C CA . GLU A 1 97 ? -21.405 -3.668 12.919 1.00 95.00 97 GLU A CA 1
ATOM 765 C C . GLU A 1 97 ? -20.288 -2.680 13.271 1.00 95.00 97 GLU A C 1
ATOM 767 O O . GLU A 1 97 ? -20.540 -1.535 13.675 1.00 95.00 97 GLU A O 1
ATOM 772 N N . ILE A 1 98 ? -19.040 -3.101 13.075 1.00 95.94 98 ILE A N 1
ATOM 773 C CA . ILE A 1 98 ? -17.853 -2.257 13.237 1.00 95.94 98 ILE A CA 1
ATOM 774 C C . ILE A 1 98 ? -17.482 -1.670 11.876 1.00 95.94 98 ILE A C 1
ATOM 776 O O . ILE A 1 98 ? -17.488 -2.374 10.869 1.00 95.94 98 ILE A O 1
ATOM 780 N N . TYR A 1 99 ? -17.137 -0.382 11.831 1.00 95.44 99 TYR A N 1
ATOM 781 C CA . TYR A 1 99 ? -16.613 0.222 10.608 1.00 95.44 99 TYR A CA 1
ATOM 782 C C . TYR A 1 99 ? -15.325 -0.470 10.159 1.00 95.44 99 TYR A C 1
ATOM 784 O O . TYR A 1 99 ? -14.409 -0.693 10.957 1.00 95.44 99 TYR A O 1
ATOM 792 N N . TRP A 1 100 ? -15.247 -0.739 8.861 1.00 93.88 100 TRP A N 1
ATOM 793 C CA . TRP A 1 100 ? -14.225 -1.585 8.261 1.00 93.88 100 TRP A CA 1
ATOM 794 C C . TRP A 1 100 ? -13.382 -0.827 7.234 1.00 93.88 100 TRP A C 1
ATOM 796 O O . TRP A 1 100 ? -13.868 0.084 6.564 1.00 93.88 100 TRP A O 1
ATOM 806 N N . PHE A 1 101 ? -12.104 -1.187 7.129 1.00 93.06 101 PHE A N 1
ATOM 807 C CA . PHE A 1 101 ? -11.198 -0.701 6.091 1.00 93.06 101 PHE A CA 1
ATOM 808 C C . PHE A 1 101 ? -10.918 -1.786 5.050 1.00 93.06 101 PHE A C 1
ATOM 810 O O . PHE A 1 101 ? -11.352 -1.662 3.909 1.00 93.06 101 PHE A O 1
ATOM 817 N N . ALA A 1 102 ? -10.172 -2.815 5.452 1.00 91.50 102 ALA A N 1
ATOM 818 C CA . ALA A 1 102 ? -9.809 -3.992 4.672 1.00 91.50 102 ALA A CA 1
ATOM 819 C C . ALA A 1 102 ? -9.070 -4.980 5.585 1.00 91.50 102 ALA A C 1
ATOM 821 O O . ALA A 1 102 ? -8.530 -4.580 6.623 1.00 91.50 102 ALA A O 1
ATOM 822 N N . ALA A 1 103 ? -9.030 -6.251 5.189 1.00 91.38 103 ALA A N 1
ATOM 823 C CA . ALA A 1 103 ? -8.362 -7.285 5.965 1.00 91.38 103 ALA A CA 1
ATOM 824 C C . ALA A 1 103 ? -6.841 -7.079 5.938 1.00 91.38 103 ALA A C 1
ATOM 826 O O . ALA A 1 103 ? -6.289 -6.684 4.903 1.00 91.38 103 ALA A O 1
ATOM 827 N N . PRO A 1 104 ? -6.140 -7.369 7.043 1.00 92.19 104 PRO A N 1
ATOM 828 C CA . PRO A 1 104 ? -4.697 -7.488 7.002 1.00 92.19 104 PRO A CA 1
ATOM 829 C C . PRO A 1 104 ? -4.244 -8.579 6.040 1.00 92.19 104 PRO A C 1
ATOM 831 O O . PRO A 1 104 ? -4.836 -9.655 5.990 1.00 92.19 104 PRO A O 1
ATOM 834 N N . ASN A 1 105 ? -3.168 -8.305 5.309 1.00 88.88 105 ASN A N 1
ATOM 835 C CA . ASN A 1 105 ? -2.534 -9.267 4.416 1.00 88.88 105 ASN A CA 1
ATOM 836 C C . ASN A 1 105 ? -1.069 -9.490 4.805 1.00 88.88 105 ASN A C 1
ATOM 838 O O . ASN A 1 105 ? -0.469 -8.677 5.509 1.00 88.88 105 ASN A O 1
ATOM 842 N N . GLU A 1 106 ? -0.515 -10.607 4.345 1.00 84.12 106 GLU A N 1
ATOM 843 C CA . GLU A 1 106 ? 0.848 -11.051 4.665 1.00 84.12 106 GLU A CA 1
ATOM 844 C C . GLU A 1 106 ? 1.758 -11.032 3.431 1.00 84.12 106 GLU A C 1
ATOM 846 O O . GLU A 1 106 ? 2.786 -11.696 3.404 1.00 84.12 106 GLU A O 1
ATOM 851 N N . TYR A 1 107 ? 1.390 -10.279 2.388 1.00 87.88 107 TYR A N 1
ATOM 852 C CA . TYR A 1 107 ? 2.205 -10.208 1.178 1.00 87.88 107 TYR A CA 1
ATOM 853 C C . TYR A 1 107 ? 3.587 -9.637 1.491 1.00 87.88 107 TYR A C 1
ATOM 855 O O . TYR A 1 107 ? 3.715 -8.659 2.235 1.00 87.88 107 TYR A O 1
ATOM 863 N N . GLU A 1 108 ? 4.617 -10.222 0.894 1.00 87.50 108 GLU A N 1
ATOM 864 C CA . GLU A 1 108 ? 5.998 -9.782 1.045 1.00 87.50 108 GLU A CA 1
ATOM 865 C C . GLU A 1 108 ? 6.544 -9.266 -0.284 1.00 87.50 108 GLU A C 1
ATOM 867 O O . GLU A 1 108 ? 6.226 -9.767 -1.359 1.00 87.50 108 GLU A O 1
ATOM 872 N N . GLU A 1 109 ? 7.412 -8.260 -0.208 1.00 93.38 109 GLU A N 1
ATOM 873 C CA . GLU A 1 109 ? 8.144 -7.769 -1.374 1.00 93.38 109 GLU A CA 1
ATOM 874 C C . GLU A 1 109 ? 9.336 -8.686 -1.661 1.00 93.38 109 GLU A C 1
ATOM 876 O O . GLU A 1 109 ? 10.479 -8.389 -1.285 1.00 93.38 109 GLU A O 1
ATOM 881 N N . ASN A 1 110 ? 9.058 -9.816 -2.306 1.00 96.81 110 ASN A N 1
ATOM 882 C CA . ASN A 1 110 ? 10.068 -10.762 -2.769 1.00 96.81 110 ASN A CA 1
ATOM 883 C C . ASN A 1 110 ? 10.669 -10.353 -4.128 1.00 96.81 110 ASN A C 1
ATOM 885 O O . ASN A 1 110 ? 10.362 -9.295 -4.682 1.00 96.81 110 ASN A O 1
ATOM 889 N N . ASP A 1 111 ? 11.555 -11.189 -4.665 1.00 98.25 111 ASP A N 1
ATOM 890 C CA . ASP A 1 111 ? 12.253 -10.888 -5.915 1.00 98.25 111 ASP A CA 1
ATOM 891 C C . ASP A 1 111 ? 11.299 -10.812 -7.117 1.00 98.25 111 ASP A C 1
ATOM 893 O O . ASP A 1 111 ? 11.439 -9.906 -7.936 1.00 98.25 111 ASP A O 1
ATOM 897 N N . ALA A 1 112 ? 10.270 -11.666 -7.179 1.00 97.94 112 ALA A N 1
ATOM 898 C CA . ALA A 1 112 ? 9.256 -11.618 -8.235 1.00 97.94 112 ALA A CA 1
ATOM 899 C C . ALA A 1 112 ? 8.498 -10.281 -8.222 1.00 97.94 112 ALA A C 1
ATOM 901 O O . ALA A 1 112 ? 8.378 -9.629 -9.260 1.00 97.94 112 ALA A O 1
ATOM 902 N N . TYR A 1 113 ? 8.088 -9.808 -7.041 1.00 98.38 113 TYR A N 1
ATOM 903 C CA . TYR A 1 113 ? 7.498 -8.478 -6.874 1.00 98.38 113 TYR A CA 1
ATOM 904 C C . TYR A 1 113 ? 8.433 -7.366 -7.358 1.00 98.38 113 TYR A C 1
ATOM 906 O O . TYR A 1 113 ? 8.013 -6.455 -8.074 1.00 98.38 113 TYR A O 1
ATOM 914 N N . ARG A 1 114 ? 9.716 -7.419 -6.989 1.00 98.56 114 ARG A N 1
ATOM 915 C CA . ARG A 1 114 ? 10.704 -6.402 -7.387 1.00 98.56 114 ARG A CA 1
ATOM 916 C C . ARG A 1 114 ? 10.890 -6.371 -8.901 1.00 98.56 114 ARG A C 1
ATOM 918 O O . ARG A 1 114 ? 10.888 -5.288 -9.488 1.00 98.56 114 ARG A O 1
ATOM 925 N N . GLU A 1 115 ? 10.989 -7.537 -9.537 1.00 97.94 115 GLU A N 1
ATOM 926 C CA . GLU A 1 115 ? 11.071 -7.659 -10.996 1.00 97.94 115 GLU A CA 1
ATOM 927 C C . GLU A 1 115 ? 9.814 -7.125 -11.685 1.00 97.94 115 GLU A C 1
ATOM 929 O O . GLU A 1 115 ? 9.906 -6.353 -12.649 1.00 97.94 115 GLU A O 1
ATOM 934 N N . GLY A 1 116 ? 8.643 -7.490 -11.160 1.00 98.25 116 GLY A N 1
ATOM 935 C CA . GLY A 1 116 ? 7.358 -6.976 -11.607 1.00 98.25 116 GLY A CA 1
ATOM 936 C C . GLY A 1 116 ? 7.332 -5.455 -11.539 1.00 98.25 116 GLY A C 1
ATOM 937 O O . GLY A 1 116 ? 7.064 -4.802 -12.543 1.00 98.25 116 GLY A O 1
ATOM 938 N N . TYR A 1 117 ? 7.702 -4.871 -10.396 1.00 98.62 117 TYR A N 1
ATOM 939 C CA . TYR A 1 117 ? 7.704 -3.422 -10.190 1.00 98.62 117 TYR A CA 1
ATOM 940 C C . TYR A 1 117 ? 8.598 -2.686 -11.185 1.00 98.62 117 TYR A C 1
ATOM 942 O O . TYR A 1 117 ? 8.159 -1.706 -11.790 1.00 98.62 117 TYR A O 1
ATOM 950 N N . ILE A 1 118 ? 9.831 -3.159 -11.398 1.00 98.25 118 ILE A N 1
ATOM 951 C CA . ILE A 1 118 ? 10.738 -2.569 -12.395 1.00 98.25 118 ILE A CA 1
ATOM 952 C C . ILE A 1 118 ? 10.090 -2.625 -13.782 1.00 98.25 118 ILE A C 1
ATOM 954 O O . ILE A 1 118 ? 10.054 -1.615 -14.487 1.00 98.25 118 ILE A O 1
ATOM 958 N N . THR A 1 119 ? 9.537 -3.783 -14.153 1.00 97.62 119 THR A N 1
ATOM 959 C CA . THR A 1 119 ? 8.889 -3.995 -15.454 1.00 97.62 119 THR A CA 1
ATOM 960 C C . THR A 1 119 ? 7.692 -3.065 -15.637 1.00 97.62 119 THR A C 1
ATOM 962 O O . THR A 1 119 ? 7.610 -2.380 -16.654 1.00 97.62 119 THR A O 1
ATOM 965 N N . GLY A 1 120 ? 6.803 -2.981 -14.645 1.00 97.38 120 GLY A N 1
ATOM 966 C CA . GLY A 1 120 ? 5.640 -2.095 -14.651 1.00 97.38 120 GLY A CA 1
ATOM 967 C C . GLY A 1 120 ? 6.035 -0.622 -14.749 1.00 97.38 120 GLY A C 1
ATOM 968 O O . GLY A 1 120 ? 5.475 0.120 -15.548 1.00 97.38 120 GLY A O 1
ATOM 969 N N . ALA A 1 121 ? 7.066 -0.192 -14.019 1.00 97.44 121 ALA A N 1
ATOM 970 C CA . ALA A 1 121 ? 7.544 1.188 -14.079 1.00 97.44 121 ALA A CA 1
ATOM 971 C C . ALA A 1 121 ? 8.136 1.551 -15.456 1.00 97.44 121 ALA A C 1
ATOM 973 O O . ALA A 1 121 ? 7.898 2.650 -15.959 1.00 97.44 121 ALA A O 1
ATOM 974 N N . PHE A 1 122 ? 8.861 0.635 -16.111 1.00 95.31 122 PHE A N 1
ATOM 975 C CA . PHE A 1 122 ? 9.245 0.825 -17.514 1.00 95.31 122 PHE A CA 1
ATOM 976 C C . PHE A 1 122 ? 8.009 0.820 -18.429 1.00 95.31 122 PHE A C 1
ATOM 978 O O . PHE A 1 122 ? 7.909 1.646 -19.337 1.00 95.31 122 PHE A O 1
ATOM 985 N N . CYS A 1 123 ? 7.051 -0.084 -18.202 1.00 93.62 123 CYS A N 1
ATOM 986 C CA . CYS A 1 123 ? 5.820 -0.191 -18.992 1.00 93.62 123 CYS A CA 1
ATOM 987 C C . CYS A 1 123 ? 4.904 1.025 -18.875 1.00 93.62 123 CYS A C 1
ATOM 989 O O . CYS A 1 123 ? 4.135 1.246 -19.801 1.00 93.62 123 CYS A O 1
ATOM 991 N N . GLY A 1 124 ? 5.018 1.856 -17.845 1.00 92.12 124 GLY A N 1
ATOM 992 C CA . GLY A 1 124 ? 4.406 3.183 -17.846 1.00 92.12 124 GLY A CA 1
ATOM 993 C C . GLY A 1 124 ? 5.311 4.215 -18.519 1.00 92.12 124 GLY A C 1
ATOM 994 O O . GLY A 1 124 ? 5.288 4.400 -19.741 1.00 92.12 124 GLY A O 1
ATOM 995 N N . ASP A 1 125 ? 6.203 4.806 -17.721 1.00 90.56 125 ASP A N 1
ATOM 996 C CA . ASP A 1 125 ? 7.016 5.986 -18.066 1.00 90.56 125 ASP A CA 1
ATOM 997 C C . ASP A 1 125 ? 8.422 5.671 -18.618 1.00 90.56 125 ASP A C 1
ATOM 999 O O . ASP A 1 125 ? 9.285 6.555 -18.732 1.00 90.56 125 ASP A O 1
ATOM 1003 N N . GLY A 1 126 ? 8.695 4.406 -18.937 1.00 90.81 126 GLY A N 1
ATOM 1004 C CA . GLY A 1 126 ? 9.972 3.973 -19.490 1.00 90.81 126 GLY A CA 1
ATOM 1005 C C . GLY A 1 126 ? 10.206 4.458 -20.917 1.00 90.81 126 GLY A C 1
ATOM 1006 O O . GLY A 1 126 ? 9.329 4.429 -21.781 1.00 90.81 126 GLY A O 1
ATOM 1007 N N . SER A 1 127 ? 11.444 4.857 -21.176 1.00 89.06 127 SER A N 1
ATOM 1008 C CA . SER A 1 127 ? 11.981 5.158 -22.493 1.00 89.06 127 SER A CA 1
ATOM 1009 C C . SER A 1 127 ? 13.173 4.248 -22.731 1.00 89.06 127 SER A C 1
ATOM 1011 O O . SER A 1 127 ? 14.214 4.410 -22.098 1.00 89.06 127 SER A O 1
ATOM 1013 N N . VAL A 1 128 ? 13.012 3.299 -23.648 1.00 89.06 128 VAL A N 1
ATOM 1014 C CA . VAL A 1 128 ? 14.040 2.336 -24.054 1.00 89.06 128 VAL A CA 1
ATOM 1015 C C . VAL A 1 128 ? 14.146 2.432 -25.576 1.00 89.06 128 VAL A C 1
ATOM 1017 O O . VAL A 1 128 ? 13.118 2.304 -26.244 1.00 89.06 128 VAL A O 1
ATOM 1020 N N . PRO A 1 129 ? 15.331 2.698 -26.156 1.00 85.75 129 PRO A N 1
ATOM 1021 C CA . PRO A 1 129 ? 15.482 2.747 -27.611 1.00 85.75 129 PRO A CA 1
ATOM 1022 C C . PRO A 1 129 ? 14.939 1.473 -28.267 1.00 85.75 129 PRO A C 1
ATOM 1024 O O . PRO A 1 129 ? 15.145 0.389 -27.728 1.00 85.75 129 PRO A O 1
ATOM 1027 N N . GLY A 1 130 ? 14.243 1.571 -29.402 1.00 81.25 130 GLY A N 1
ATOM 1028 C CA . GLY A 1 130 ? 13.650 0.412 -30.091 1.00 81.25 130 GLY A CA 1
ATOM 1029 C C . GLY A 1 130 ? 12.460 -0.256 -29.381 1.00 81.25 130 GLY A C 1
ATOM 1030 O O . GLY A 1 130 ? 12.122 -1.388 -29.714 1.00 81.25 130 GLY A O 1
ATOM 1031 N N . TRP A 1 131 ? 11.836 0.408 -28.404 1.00 82.31 131 TRP A N 1
ATOM 1032 C CA . TRP A 1 131 ? 10.646 -0.069 -27.691 1.00 82.31 131 TRP A CA 1
ATOM 1033 C C . TRP A 1 131 ? 9.572 1.033 -27.631 1.00 82.31 131 TRP A C 1
ATOM 1035 O O . TRP A 1 131 ? 9.898 2.204 -27.430 1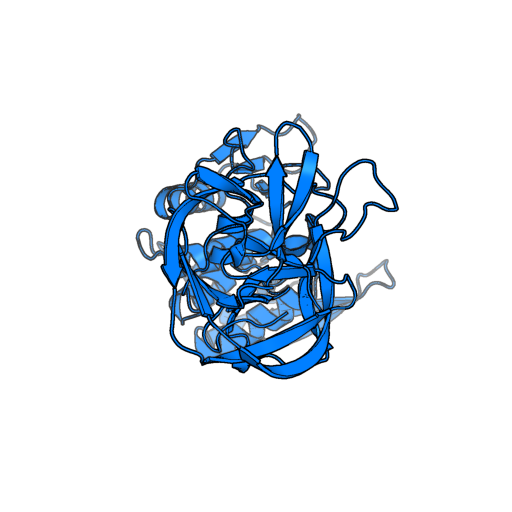.00 82.31 131 TRP A O 1
ATOM 1045 N N . LYS A 1 132 ? 8.291 0.664 -27.809 1.00 72.12 132 LYS A N 1
ATOM 1046 C CA . LYS A 1 132 ? 7.111 1.566 -27.855 1.00 72.12 132 LYS A CA 1
ATOM 1047 C C . LYS A 1 132 ? 7.075 2.618 -28.988 1.00 72.12 132 LYS A C 1
ATOM 1049 O O . LYS A 1 132 ? 6.454 3.665 -28.816 1.00 72.12 132 LYS A O 1
ATOM 1054 N N . ASP A 1 133 ? 7.713 2.368 -30.133 1.00 53.91 133 ASP A N 1
ATOM 1055 C CA . ASP A 1 133 ? 7.617 3.189 -31.364 1.00 53.91 133 ASP A CA 1
ATOM 1056 C C . ASP A 1 133 ? 7.832 4.711 -31.201 1.00 53.91 133 ASP A C 1
ATOM 1058 O O . ASP A 1 133 ? 7.428 5.509 -32.054 1.00 53.91 133 ASP A O 1
ATOM 1062 N N . ARG A 1 134 ? 8.492 5.168 -30.129 1.00 53.38 134 ARG A N 1
ATOM 1063 C CA . ARG A 1 134 ? 8.839 6.586 -30.003 1.00 53.38 134 ARG A CA 1
ATOM 1064 C C . ARG A 1 134 ? 9.933 6.915 -31.010 1.00 53.38 134 ARG A C 1
ATOM 1066 O O . ARG A 1 134 ? 10.939 6.215 -31.083 1.00 53.38 134 ARG A O 1
ATOM 1073 N N . VAL A 1 135 ? 9.739 8.011 -31.750 1.00 48.91 135 VAL A N 1
ATOM 1074 C CA . VAL A 1 135 ? 10.793 8.622 -32.569 1.00 48.91 135 VAL A CA 1
ATOM 1075 C C . VAL A 1 135 ? 12.018 8.769 -31.678 1.00 48.91 135 VAL A C 1
ATOM 1077 O O . VAL A 1 135 ? 11.952 9.467 -30.663 1.00 48.91 135 VAL A O 1
ATOM 1080 N N . GLU A 1 136 ? 13.096 8.066 -32.024 1.00 52.81 136 GLU A N 1
ATOM 1081 C CA . GLU A 1 136 ? 14.360 8.164 -31.307 1.00 52.81 136 GLU A CA 1
ATOM 1082 C C . GLU A 1 136 ? 14.738 9.643 -31.236 1.00 52.81 136 GLU A C 1
ATOM 1084 O O . GLU A 1 136 ? 14.983 10.277 -32.262 1.00 52.81 136 GLU A O 1
ATOM 1089 N N . ASP A 1 137 ? 14.748 10.223 -30.034 1.00 54.97 137 ASP A N 1
ATOM 1090 C CA . ASP A 1 137 ? 15.465 11.472 -29.837 1.00 54.97 137 ASP A CA 1
ATOM 1091 C C . ASP A 1 137 ? 16.945 11.084 -29.790 1.00 54.97 137 ASP A C 1
ATOM 1093 O O . ASP A 1 137 ? 17.369 10.477 -28.803 1.00 54.97 137 ASP A O 1
ATOM 1097 N N . PRO A 1 138 ? 17.756 11.417 -30.809 1.00 56.34 138 PRO A N 1
ATOM 1098 C CA . PRO A 1 138 ? 19.167 11.041 -30.840 1.00 56.34 138 PRO A CA 1
ATOM 1099 C C . PRO A 1 138 ? 19.976 11.643 -29.677 1.00 56.34 138 PRO A C 1
ATOM 1101 O O . PRO A 1 138 ? 21.129 11.270 -29.472 1.00 56.34 138 PRO A O 1
ATOM 1104 N N . ARG A 1 139 ? 19.398 12.572 -28.897 1.00 54.44 139 ARG A N 1
ATOM 1105 C CA . ARG A 1 139 ? 19.991 13.128 -27.669 1.00 54.44 139 ARG A CA 1
ATOM 1106 C C . ARG A 1 139 ? 19.761 12.249 -26.436 1.00 54.44 139 ARG A C 1
ATOM 1108 O O . ARG A 1 139 ? 20.439 12.437 -25.428 1.00 54.44 139 ARG A O 1
ATOM 1115 N N . ASN A 1 140 ? 18.814 11.317 -26.490 1.00 59.47 140 ASN A N 1
ATOM 1116 C CA . ASN A 1 140 ? 18.520 10.384 -25.411 1.00 59.47 140 ASN A CA 1
ATOM 1117 C C . ASN A 1 140 ? 19.306 9.086 -25.638 1.00 59.47 140 ASN A C 1
ATOM 1119 O O . ASN A 1 140 ? 18.791 8.108 -26.168 1.00 59.47 140 ASN A O 1
ATOM 1123 N N . THR A 1 141 ? 20.579 9.082 -25.243 1.00 67.19 141 THR A N 1
ATOM 1124 C CA . THR A 1 141 ? 21.379 7.853 -25.219 1.00 67.19 141 THR A CA 1
ATOM 1125 C C . THR A 1 141 ? 21.060 7.051 -23.958 1.00 67.19 141 THR A C 1
ATOM 1127 O O . THR A 1 141 ? 21.291 7.552 -22.852 1.00 67.19 141 THR A O 1
ATOM 1130 N N . GLY A 1 142 ? 20.610 5.807 -24.118 1.00 81.75 142 GLY A N 1
ATOM 1131 C CA . GLY A 1 142 ? 20.334 4.888 -23.018 1.00 81.75 142 GLY A CA 1
ATOM 1132 C C . GLY A 1 142 ? 18.888 4.872 -22.529 1.00 81.75 142 GLY A C 1
ATOM 1133 O O . GLY A 1 142 ? 18.084 5.753 -22.835 1.00 81.75 142 GLY A O 1
ATOM 1134 N N . SER A 1 143 ? 18.581 3.850 -21.737 1.00 90.38 143 SER A N 1
ATOM 1135 C CA . SER A 1 143 ? 17.256 3.608 -21.170 1.00 90.38 143 SER A CA 1
ATOM 1136 C C . SER A 1 143 ? 17.024 4.393 -19.883 1.00 90.38 143 SER A C 1
ATOM 1138 O O . SER A 1 143 ? 17.917 4.505 -19.042 1.00 90.38 143 SER A O 1
ATOM 1140 N N . TYR A 1 144 ? 15.818 4.918 -19.688 1.00 91.50 144 TYR A N 1
ATOM 1141 C CA . TYR A 1 144 ? 15.458 5.643 -18.468 1.00 91.50 144 TYR A CA 1
ATOM 1142 C C . TYR A 1 144 ? 13.962 5.579 -18.165 1.00 91.50 144 TYR A C 1
ATOM 1144 O O . TYR A 1 144 ? 13.168 5.241 -19.036 1.00 91.50 144 TYR A O 1
ATOM 1152 N N . ILE A 1 145 ? 13.567 5.980 -16.954 1.00 91.12 145 ILE A N 1
ATOM 1153 C CA . ILE A 1 145 ? 12.162 6.258 -16.600 1.00 91.12 145 ILE A CA 1
ATOM 1154 C C . ILE A 1 145 ? 12.037 7.738 -16.243 1.00 91.12 145 ILE A C 1
ATOM 1156 O O . ILE A 1 145 ? 12.862 8.280 -15.506 1.00 91.12 145 ILE A O 1
ATOM 1160 N N . SER A 1 146 ? 11.036 8.417 -16.795 1.00 87.31 146 SER A N 1
ATOM 1161 C CA . SER A 1 146 ? 10.828 9.849 -16.568 1.00 87.31 146 SER A CA 1
ATOM 1162 C C . SER A 1 146 ? 9.582 10.088 -15.733 1.00 87.31 146 SER A C 1
ATOM 1164 O O . SER A 1 146 ? 8.512 10.296 -16.286 1.00 87.31 146 SER A O 1
ATOM 1166 N N . SER A 1 147 ? 9.743 10.117 -14.411 1.00 86.25 147 SER A N 1
ATOM 1167 C CA . SER A 1 147 ? 8.662 10.435 -13.475 1.00 86.25 147 SER A CA 1
ATOM 1168 C C . SER A 1 147 ? 8.964 11.718 -12.699 1.00 86.25 147 SER A C 1
ATOM 1170 O O . SER A 1 147 ? 10.122 12.044 -12.423 1.00 86.25 147 SER A O 1
ATOM 1172 N N . VAL A 1 148 ? 7.908 12.451 -12.348 1.00 85.00 148 VAL A N 1
ATOM 1173 C CA . VAL A 1 148 ? 7.980 13.601 -11.432 1.00 85.00 148 VAL A CA 1
ATOM 1174 C C . VAL A 1 148 ? 8.161 13.165 -9.976 1.00 85.00 148 VAL A C 1
ATOM 1176 O O . VAL A 1 148 ? 8.625 13.951 -9.153 1.00 85.00 148 VAL A O 1
ATOM 1179 N N . ASP A 1 149 ? 7.821 11.915 -9.657 1.00 90.56 149 ASP A N 1
ATOM 1180 C CA . ASP A 1 149 ? 7.906 11.368 -8.310 1.00 90.56 149 ASP A CA 1
ATOM 1181 C C . ASP A 1 149 ? 9.259 10.676 -8.106 1.00 90.56 149 ASP A C 1
ATOM 1183 O O . ASP A 1 149 ? 9.523 9.595 -8.637 1.00 90.56 149 ASP A O 1
ATOM 1187 N N . GLU A 1 150 ? 10.136 11.282 -7.296 1.00 93.50 150 GLU A N 1
ATOM 1188 C CA . GLU A 1 150 ? 11.475 10.730 -7.025 1.00 93.50 150 GLU A CA 1
ATOM 1189 C C . GLU A 1 150 ? 11.434 9.319 -6.407 1.00 93.50 150 GLU A C 1
ATOM 1191 O O . GLU A 1 150 ? 12.401 8.561 -6.527 1.00 93.50 150 GLU A O 1
ATOM 1196 N N . GLU A 1 151 ? 10.329 8.965 -5.742 1.00 95.94 151 GLU A N 1
ATOM 1197 C CA . GLU A 1 151 ? 10.080 7.639 -5.166 1.00 95.94 151 GLU A CA 1
ATOM 1198 C C . GLU A 1 151 ? 10.177 6.539 -6.236 1.00 95.94 151 GLU A C 1
ATOM 1200 O O . GLU A 1 151 ? 10.756 5.485 -5.964 1.00 95.94 151 GLU A O 1
ATOM 1205 N N . VAL A 1 152 ? 9.718 6.805 -7.468 1.00 96.50 152 VAL A N 1
ATOM 1206 C CA . VAL A 1 152 ? 9.827 5.862 -8.594 1.00 96.50 152 VAL A CA 1
ATOM 1207 C C . VAL A 1 152 ? 11.289 5.591 -8.912 1.00 96.50 152 VAL A C 1
ATOM 1209 O O . VAL A 1 152 ? 11.720 4.440 -8.924 1.00 96.50 152 VAL A O 1
ATOM 1212 N N . ALA A 1 153 ? 12.076 6.652 -9.109 1.00 95.69 153 ALA A N 1
ATOM 1213 C CA . ALA A 1 153 ? 13.484 6.537 -9.469 1.00 95.69 153 ALA A CA 1
ATOM 1214 C C . ALA A 1 153 ? 14.286 5.776 -8.410 1.00 95.69 153 ALA A C 1
ATOM 1216 O O . ALA A 1 153 ? 15.049 4.868 -8.739 1.00 95.69 153 ALA A O 1
ATOM 1217 N N . ARG A 1 154 ? 14.089 6.124 -7.133 1.00 97.00 154 ARG A N 1
ATOM 1218 C CA . ARG A 1 154 ? 14.780 5.482 -6.007 1.00 97.00 154 ARG A CA 1
ATOM 1219 C C . ARG A 1 154 ? 14.410 4.009 -5.886 1.00 97.00 154 ARG A C 1
ATOM 1221 O O . ARG A 1 154 ? 15.301 3.190 -5.690 1.00 97.00 154 ARG A O 1
ATOM 1228 N N . THR A 1 155 ? 13.127 3.680 -6.031 1.00 97.81 155 THR A N 1
ATOM 1229 C CA . THR A 1 155 ? 12.651 2.295 -5.924 1.00 97.81 155 THR A CA 1
ATOM 1230 C C . THR A 1 155 ? 13.178 1.444 -7.070 1.00 97.81 155 THR A C 1
ATOM 1232 O O . THR A 1 155 ? 13.709 0.369 -6.819 1.00 97.81 155 THR A O 1
ATOM 1235 N N . VAL A 1 156 ? 13.106 1.937 -8.311 1.00 98.12 156 VAL A N 1
ATOM 1236 C CA . VAL A 1 156 ? 13.599 1.201 -9.483 1.00 98.12 156 VAL A CA 1
ATOM 1237 C C . VAL A 1 156 ? 15.093 0.901 -9.365 1.00 98.12 156 VAL A C 1
ATOM 1239 O O . VAL A 1 156 ? 15.488 -0.234 -9.602 1.00 98.12 156 VAL A O 1
ATOM 1242 N N . VAL A 1 157 ? 15.922 1.880 -8.976 1.00 97.75 157 VAL A N 1
ATOM 1243 C CA . VAL A 1 157 ? 17.364 1.634 -8.782 1.00 97.75 157 VAL A CA 1
ATOM 1244 C C . VAL A 1 157 ? 17.593 0.623 -7.663 1.00 97.75 157 VAL A C 1
ATOM 1246 O O . VAL A 1 157 ? 18.302 -0.349 -7.888 1.00 97.75 157 VAL A O 1
ATOM 1249 N N . LYS A 1 158 ? 16.952 0.809 -6.501 1.00 97.94 158 LYS A N 1
ATOM 1250 C CA . LYS A 1 158 ? 17.094 -0.097 -5.353 1.00 97.94 158 LYS A CA 1
ATOM 1251 C C . LYS A 1 158 ? 16.727 -1.536 -5.715 1.00 97.94 158 LYS A C 1
ATOM 1253 O O . LYS A 1 158 ? 17.484 -2.446 -5.432 1.00 97.94 158 LYS A O 1
ATOM 1258 N N . TYR A 1 159 ? 15.573 -1.754 -6.340 1.00 98.44 159 TYR A N 1
ATOM 1259 C CA . TYR A 1 159 ? 15.156 -3.101 -6.725 1.00 98.44 159 TYR A CA 1
ATOM 1260 C C . TYR A 1 159 ? 16.061 -3.688 -7.807 1.00 98.44 159 TYR A C 1
ATOM 1262 O O . TYR A 1 159 ? 16.382 -4.871 -7.752 1.00 98.44 159 TYR A O 1
ATOM 1270 N N . ALA A 1 160 ? 16.519 -2.878 -8.765 1.00 97.81 160 ALA A N 1
ATOM 1271 C CA . ALA A 1 160 ? 17.418 -3.357 -9.806 1.00 97.81 160 ALA A CA 1
ATOM 1272 C C . ALA A 1 160 ? 18.777 -3.811 -9.253 1.00 97.81 160 ALA A C 1
ATOM 1274 O O . ALA A 1 160 ? 19.367 -4.713 -9.834 1.00 97.81 160 ALA A O 1
ATOM 1275 N N . GLU A 1 161 ? 19.264 -3.246 -8.143 1.00 97.31 161 GLU A N 1
ATOM 1276 C CA . GLU A 1 161 ? 20.486 -3.729 -7.479 1.00 97.31 161 GLU A CA 1
ATOM 1277 C C . GLU A 1 161 ? 20.378 -5.208 -7.072 1.00 97.31 161 GLU A C 1
ATOM 1279 O O . GLU A 1 161 ? 21.368 -5.934 -7.176 1.00 97.31 161 GLU A O 1
ATOM 1284 N N . ASP A 1 162 ? 19.180 -5.652 -6.683 1.00 96.25 162 ASP A N 1
ATOM 1285 C CA . ASP A 1 162 ? 18.925 -7.015 -6.214 1.00 96.25 162 ASP A CA 1
ATOM 1286 C C . ASP A 1 162 ? 18.594 -7.982 -7.366 1.00 96.25 162 ASP A C 1
ATOM 1288 O O . ASP A 1 162 ? 19.161 -9.073 -7.434 1.00 96.25 162 ASP A O 1
ATOM 1292 N N . VAL A 1 163 ? 17.694 -7.595 -8.284 1.00 97.75 163 VAL A N 1
ATOM 1293 C CA . VAL A 1 163 ? 17.084 -8.536 -9.259 1.00 97.75 163 VAL A CA 1
ATOM 1294 C C . VAL A 1 163 ? 17.384 -8.242 -10.736 1.00 97.75 163 VAL A C 1
ATOM 1296 O O . VAL A 1 163 ? 17.045 -9.034 -11.617 1.00 97.75 163 VAL A O 1
ATOM 1299 N N . ALA A 1 164 ? 18.009 -7.102 -11.038 1.00 97.00 164 ALA A N 1
ATOM 1300 C CA . ALA A 1 164 ? 18.403 -6.737 -12.402 1.00 97.00 164 ALA A CA 1
ATOM 1301 C C . ALA A 1 164 ? 19.720 -5.926 -12.452 1.00 97.00 164 ALA A C 1
ATOM 1303 O O . ALA A 1 164 ? 19.769 -4.865 -13.094 1.00 97.00 164 ALA A O 1
ATOM 1304 N N . PRO A 1 165 ? 20.805 -6.363 -11.775 1.00 97.25 165 PRO A N 1
ATOM 1305 C CA . PRO A 1 165 ? 22.047 -5.590 -11.686 1.00 97.25 165 PRO A CA 1
ATOM 1306 C C . PRO A 1 165 ? 22.698 -5.358 -13.058 1.00 97.25 165 PRO A C 1
ATOM 1308 O O . PRO A 1 165 ? 23.431 -4.383 -13.261 1.00 97.25 165 PRO A O 1
ATOM 1311 N N . GLU A 1 166 ? 22.402 -6.214 -14.037 1.00 96.31 166 GLU A N 1
ATOM 1312 C CA . GLU A 1 166 ? 22.818 -6.080 -15.430 1.00 96.31 166 GLU A CA 1
ATOM 1313 C C . GLU A 1 166 ? 22.266 -4.823 -16.115 1.00 96.31 166 GLU A C 1
ATOM 1315 O O . GLU A 1 166 ? 22.890 -4.333 -17.058 1.00 96.31 166 GLU A O 1
ATOM 1320 N N . PHE A 1 167 ? 21.171 -4.239 -15.611 1.00 95.88 167 PHE A N 1
ATOM 1321 C CA . PHE A 1 167 ? 20.639 -2.973 -16.120 1.00 95.88 167 PHE A CA 1
ATOM 1322 C C . PHE A 1 167 ? 21.533 -1.781 -15.765 1.00 95.88 167 PHE A C 1
ATOM 1324 O O . PHE A 1 167 ? 21.412 -0.728 -16.392 1.00 95.88 167 PHE A O 1
ATOM 1331 N N . LYS A 1 168 ? 22.429 -1.913 -14.772 1.00 96.06 168 LYS A N 1
ATOM 1332 C CA . LYS A 1 168 ? 23.380 -0.865 -14.346 1.00 96.06 168 LYS A CA 1
ATOM 1333 C C . LYS A 1 168 ? 22.715 0.502 -14.150 1.00 96.06 168 LYS A C 1
ATOM 1335 O O . LYS A 1 168 ? 23.245 1.537 -14.569 1.00 96.06 168 LYS A O 1
ATOM 1340 N N . LEU A 1 169 ? 21.524 0.496 -13.558 1.00 95.12 169 LEU A N 1
ATOM 1341 C CA . LEU A 1 169 ? 20.740 1.703 -13.345 1.00 95.12 169 LEU A CA 1
ATOM 1342 C C . LEU A 1 169 ? 21.412 2.597 -12.306 1.00 95.12 169 LEU A C 1
ATOM 1344 O O . LEU A 1 169 ? 21.943 2.143 -11.299 1.00 95.12 169 LEU A O 1
ATOM 1348 N N . SER A 1 170 ? 21.379 3.898 -12.565 1.00 94.31 170 SER A N 1
ATOM 1349 C CA . SER A 1 170 ? 21.912 4.918 -11.667 1.00 94.31 170 SER A CA 1
ATOM 1350 C C . SER A 1 170 ? 20.974 6.114 -11.612 1.00 94.31 170 SER A C 1
ATOM 1352 O O . SER A 1 170 ? 20.302 6.435 -12.593 1.00 94.31 170 SER A O 1
ATOM 1354 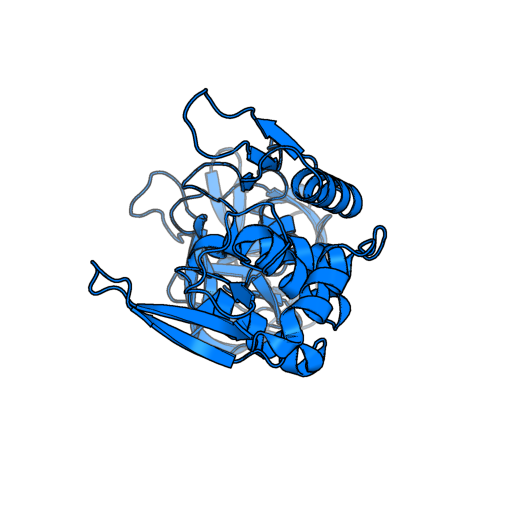N N . LEU A 1 171 ? 20.932 6.794 -10.468 1.00 94.12 171 LEU A N 1
ATOM 1355 C CA . LEU A 1 171 ? 20.138 8.008 -10.315 1.00 94.12 171 LEU A CA 1
ATOM 1356 C C . LEU A 1 171 ? 20.840 9.187 -10.996 1.00 94.12 171 LEU A C 1
ATOM 1358 O O . LEU A 1 171 ? 21.968 9.538 -10.645 1.00 94.12 171 LEU A O 1
ATOM 1362 N N . LYS A 1 172 ? 20.153 9.844 -11.932 1.00 89.88 172 LYS A N 1
ATOM 1363 C CA . LYS A 1 172 ? 20.610 11.090 -12.558 1.00 89.88 172 LYS A CA 1
ATOM 1364 C C . LYS A 1 172 ? 19.582 12.192 -12.374 1.00 89.88 172 LYS A C 1
ATOM 1366 O O . LYS A 1 172 ? 18.386 11.975 -12.540 1.00 89.88 172 LYS A O 1
ATOM 1371 N N . ARG A 1 173 ? 20.060 13.395 -12.058 1.00 86.50 173 ARG A N 1
ATOM 1372 C CA . ARG A 1 173 ? 19.228 14.600 -12.021 1.00 86.50 173 ARG A CA 1
ATOM 1373 C C . ARG A 1 173 ? 19.202 15.222 -13.415 1.00 86.50 173 ARG A C 1
ATOM 1375 O O . ARG A 1 173 ? 20.257 15.570 -13.943 1.00 86.50 173 ARG A O 1
ATOM 1382 N N . ARG A 1 174 ? 18.014 15.364 -14.001 1.00 77.38 174 ARG A N 1
ATOM 1383 C CA . ARG A 1 174 ? 17.794 16.048 -15.282 1.00 77.38 174 ARG A CA 1
ATOM 1384 C C . ARG A 1 174 ? 17.081 17.366 -15.023 1.00 77.38 174 ARG A C 1
ATOM 1386 O O . ARG A 1 174 ? 16.095 17.393 -14.296 1.00 77.38 174 ARG A O 1
ATOM 1393 N N . GLN A 1 175 ? 17.578 18.443 -15.618 1.00 74.12 175 GLN A N 1
ATOM 1394 C CA . GLN A 1 175 ? 16.870 19.718 -15.683 1.00 74.12 175 GLN A CA 1
ATOM 1395 C C . GLN A 1 175 ? 16.142 19.796 -17.026 1.00 74.12 175 GLN A C 1
ATOM 1397 O O . GLN A 1 175 ? 16.735 19.482 -18.063 1.00 74.12 175 GLN A O 1
ATOM 1402 N N . TYR A 1 176 ? 14.867 20.174 -17.016 1.00 68.81 176 TYR A N 1
ATOM 1403 C CA . TYR A 1 176 ? 14.122 20.391 -18.254 1.00 68.81 176 TYR A CA 1
ATOM 1404 C C . TYR A 1 176 ? 14.537 21.726 -18.880 1.00 68.81 176 TYR A C 1
ATOM 1406 O O . TYR A 1 176 ? 14.699 22.719 -18.178 1.00 68.81 176 TYR A O 1
ATOM 1414 N N . THR A 1 177 ? 14.728 21.746 -20.201 1.00 61.34 177 THR A N 1
ATOM 1415 C CA . THR A 1 177 ? 15.384 22.844 -20.940 1.00 61.34 177 THR A CA 1
ATOM 1416 C C . THR A 1 177 ? 14.732 24.219 -20.759 1.00 61.34 177 THR A C 1
ATOM 1418 O O . THR A 1 177 ? 15.429 25.218 -20.886 1.00 61.34 177 THR A O 1
ATOM 1421 N N . ASP A 1 178 ? 13.447 24.262 -20.391 1.00 67.75 178 ASP A N 1
ATOM 1422 C CA . ASP A 1 178 ? 12.653 25.488 -20.227 1.00 67.75 178 ASP A CA 1
ATOM 1423 C C . ASP A 1 178 ? 11.978 25.593 -18.843 1.00 67.75 178 ASP A C 1
ATOM 1425 O O . ASP A 1 178 ? 11.010 26.331 -18.666 1.00 67.75 178 ASP A O 1
ATOM 1429 N N . SER A 1 179 ? 12.463 24.842 -17.848 1.00 64.19 179 SER A N 1
ATOM 1430 C CA . SER A 1 179 ? 11.892 24.819 -16.497 1.00 64.19 179 SER A CA 1
ATOM 1431 C C . SER A 1 179 ? 12.983 24.832 -15.420 1.00 64.19 179 SER A C 1
ATOM 1433 O O . SER A 1 179 ? 14.077 24.289 -15.589 1.00 64.19 179 SER A O 1
ATOM 1435 N N . SER A 1 180 ? 12.692 25.459 -14.277 1.00 68.00 180 SER A N 1
ATOM 1436 C CA . SER A 1 180 ? 13.509 25.317 -13.063 1.00 68.00 180 SER A CA 1
ATOM 1437 C C . SER A 1 180 ? 13.319 23.952 -12.393 1.00 68.00 180 SER A C 1
ATOM 1439 O O . SER A 1 180 ? 14.022 23.635 -11.433 1.00 68.00 180 SER A O 1
ATOM 1441 N N . GLU A 1 181 ? 12.382 23.142 -12.885 1.00 68.56 181 GLU A N 1
ATOM 1442 C CA . GLU A 1 181 ? 12.111 21.810 -12.375 1.00 68.56 181 GLU A CA 1
ATOM 1443 C C . GLU A 1 181 ? 13.225 20.839 -12.758 1.00 68.56 181 GLU A C 1
ATOM 1445 O O . GLU A 1 181 ? 13.694 20.761 -13.900 1.00 68.56 181 GLU A O 1
ATOM 1450 N N . THR A 1 182 ? 13.628 20.056 -11.764 1.00 72.56 182 THR A N 1
ATOM 1451 C CA . THR A 1 182 ? 14.557 18.949 -11.941 1.00 72.56 182 THR A CA 1
ATOM 1452 C C . THR A 1 182 ? 13.845 17.647 -11.627 1.00 72.56 182 THR A C 1
ATOM 1454 O O . THR A 1 182 ? 13.220 17.556 -10.574 1.00 72.56 182 THR A O 1
ATOM 1457 N N . ALA A 1 183 ? 13.997 16.639 -12.480 1.00 80.25 183 ALA A N 1
ATOM 1458 C CA . ALA A 1 183 ? 13.552 15.278 -12.205 1.00 80.25 183 ALA A CA 1
ATOM 1459 C C . ALA A 1 183 ? 14.740 14.407 -11.786 1.00 80.25 183 ALA A C 1
ATOM 1461 O O . ALA A 1 183 ? 15.849 14.543 -12.317 1.00 80.25 183 ALA A O 1
ATOM 1462 N N . LEU A 1 184 ? 14.505 13.503 -10.839 1.00 87.06 184 LEU A N 1
ATOM 1463 C CA . LEU A 1 184 ? 15.419 12.411 -10.537 1.00 87.06 184 LEU A CA 1
ATOM 1464 C C . LEU A 1 184 ? 14.981 11.198 -11.353 1.00 87.06 184 LEU A C 1
ATOM 1466 O O . LEU A 1 184 ? 13.835 10.779 -11.253 1.00 87.06 184 LEU A O 1
ATOM 1470 N N . MET A 1 185 ? 15.877 10.649 -12.165 1.00 89.38 185 MET A N 1
ATOM 1471 C CA . MET A 1 185 ? 15.552 9.583 -13.111 1.00 89.38 185 MET A CA 1
ATOM 1472 C C . MET A 1 185 ? 16.483 8.388 -12.895 1.00 89.38 185 MET A C 1
ATOM 1474 O O . MET A 1 185 ? 17.691 8.597 -12.733 1.00 89.38 185 MET A O 1
ATOM 1478 N N . PRO A 1 186 ? 15.973 7.145 -12.919 1.00 91.06 186 PRO A N 1
ATOM 1479 C CA . PRO A 1 186 ? 16.817 5.979 -13.091 1.00 91.06 186 PRO A CA 1
ATOM 1480 C C . PRO A 1 186 ? 17.269 5.947 -14.556 1.00 91.06 186 PRO A C 1
ATOM 1482 O O . PRO A 1 186 ? 16.447 6.027 -15.470 1.00 91.06 186 PRO A O 1
ATOM 1485 N N . VAL A 1 187 ? 18.578 5.887 -14.783 1.00 90.19 187 VAL A N 1
ATOM 1486 C CA . VAL A 1 187 ? 19.178 5.895 -16.121 1.00 90.19 187 VAL A CA 1
ATOM 1487 C C . VAL A 1 187 ? 20.178 4.761 -16.242 1.00 90.19 187 VAL A C 1
ATOM 1489 O O . VAL A 1 187 ? 21.055 4.597 -15.389 1.00 90.19 187 VAL A O 1
ATOM 1492 N N . SER A 1 188 ? 20.063 4.022 -17.336 1.00 90.31 188 SER A N 1
ATOM 1493 C CA . SER A 1 188 ? 20.976 2.970 -17.749 1.00 90.31 188 SER A CA 1
ATOM 1494 C C . SER A 1 188 ? 21.889 3.463 -18.882 1.00 90.31 188 SER A C 1
ATOM 1496 O O . SER A 1 188 ? 21.464 4.268 -19.717 1.00 90.31 188 SER A O 1
ATOM 1498 N N . PRO A 1 189 ? 23.161 3.031 -18.940 1.00 87.75 189 PRO A N 1
ATOM 1499 C CA . PRO A 1 189 ? 24.012 3.253 -20.104 1.00 87.75 189 PRO A CA 1
ATOM 1500 C C . PRO A 1 189 ? 23.449 2.562 -21.352 1.00 87.75 189 PRO A C 1
ATOM 1502 O O . PRO A 1 189 ? 22.999 1.425 -21.264 1.00 87.75 189 PRO A O 1
ATOM 1505 N N . GLY A 1 190 ? 23.606 3.173 -22.532 1.00 83.25 190 GLY A N 1
ATOM 1506 C CA . GLY A 1 190 ? 23.084 2.602 -23.784 1.00 83.25 190 GLY A CA 1
ATOM 1507 C C . GLY A 1 190 ? 23.599 1.203 -24.143 1.00 83.25 190 GLY A C 1
ATOM 1508 O O . GLY A 1 190 ? 22.934 0.454 -24.846 1.00 83.25 190 GLY A O 1
ATOM 1509 N N . ALA A 1 191 ? 24.740 0.789 -23.585 1.00 86.19 191 ALA A N 1
ATOM 1510 C CA . ALA A 1 191 ? 25.233 -0.584 -23.710 1.00 86.19 191 ALA A CA 1
ATOM 1511 C C . ALA A 1 191 ? 24.307 -1.647 -23.078 1.00 86.19 191 ALA A C 1
ATOM 1513 O O . ALA A 1 191 ? 24.517 -2.831 -23.317 1.00 86.19 191 ALA A O 1
ATOM 1514 N N . CYS A 1 192 ? 23.322 -1.250 -22.265 1.00 91.19 192 CYS A N 1
ATOM 1515 C CA . CYS A 1 192 ? 22.361 -2.157 -21.631 1.00 91.19 192 CYS A CA 1
ATOM 1516 C C . CYS A 1 192 ? 20.971 -2.104 -22.293 1.00 91.19 192 CYS A C 1
ATOM 1518 O O . CYS A 1 192 ? 20.080 -2.832 -21.863 1.00 91.19 192 CYS A O 1
ATOM 1520 N N . ASP A 1 193 ? 20.772 -1.267 -23.320 1.00 90.50 193 ASP A N 1
ATOM 1521 C CA . ASP A 1 193 ? 19.453 -1.049 -23.932 1.00 90.50 193 ASP A CA 1
ATOM 1522 C C . ASP A 1 193 ? 18.869 -2.330 -24.531 1.00 90.50 193 ASP A C 1
ATOM 1524 O O . ASP A 1 193 ? 17.673 -2.568 -24.412 1.00 90.50 193 ASP A O 1
ATOM 1528 N N . GLU A 1 194 ? 19.707 -3.168 -25.146 1.00 91.31 194 GLU A N 1
ATOM 1529 C CA . GLU A 1 194 ? 19.287 -4.459 -25.703 1.00 91.31 194 GLU A CA 1
ATOM 1530 C C . GLU A 1 194 ? 18.790 -5.404 -24.606 1.00 91.31 194 GLU A C 1
ATOM 1532 O O . GLU A 1 194 ? 17.691 -5.928 -24.713 1.00 91.31 194 GLU A O 1
ATOM 1537 N N . ILE A 1 195 ? 19.523 -5.520 -23.495 1.00 94.25 195 ILE A N 1
ATOM 1538 C CA . ILE A 1 195 ? 19.146 -6.383 -22.364 1.00 94.25 195 ILE A CA 1
ATOM 1539 C C . ILE A 1 195 ? 17.809 -5.934 -21.756 1.00 94.25 195 ILE A C 1
ATOM 1541 O O . ILE A 1 195 ? 16.943 -6.759 -21.464 1.00 94.25 195 ILE A O 1
ATOM 1545 N N . ILE A 1 196 ? 17.623 -4.622 -21.579 1.00 93.69 196 ILE A N 1
ATOM 1546 C CA . ILE A 1 196 ? 16.373 -4.062 -21.051 1.00 93.69 196 ILE A CA 1
ATOM 1547 C C . ILE A 1 196 ? 15.229 -4.306 -22.043 1.00 93.69 196 ILE A C 1
ATOM 1549 O O . ILE A 1 196 ? 14.165 -4.782 -21.648 1.00 93.69 196 ILE A O 1
ATOM 1553 N N . ARG A 1 197 ? 15.440 -4.024 -23.334 1.00 92.12 197 ARG A N 1
ATOM 1554 C CA . ARG A 1 197 ? 14.436 -4.230 -24.388 1.00 92.12 197 ARG A CA 1
ATOM 1555 C C . ARG A 1 197 ? 14.020 -5.693 -24.498 1.00 92.12 197 ARG A C 1
ATOM 1557 O O . ARG A 1 197 ? 12.825 -5.973 -24.563 1.00 92.12 197 ARG A O 1
ATOM 1564 N N . ASP A 1 198 ? 14.974 -6.614 -24.495 1.00 93.06 198 ASP A N 1
ATOM 1565 C CA . ASP A 1 198 ? 14.714 -8.049 -24.577 1.00 93.06 198 ASP A CA 1
ATOM 1566 C C . ASP A 1 198 ? 13.872 -8.507 -23.387 1.00 93.06 198 ASP A C 1
ATOM 1568 O O . ASP A 1 198 ? 12.888 -9.223 -23.565 1.00 93.06 198 ASP A O 1
ATOM 1572 N N . ARG A 1 199 ? 14.174 -8.014 -22.178 1.00 92.12 199 ARG A N 1
ATOM 1573 C CA . ARG A 1 199 ? 13.367 -8.315 -20.988 1.00 92.12 199 ARG A CA 1
ATOM 1574 C C . ARG A 1 199 ? 11.932 -7.805 -21.130 1.00 92.12 199 ARG A C 1
ATOM 1576 O O . ARG A 1 199 ? 10.999 -8.565 -20.890 1.00 92.12 199 ARG A O 1
ATOM 1583 N N . LEU A 1 200 ? 11.748 -6.565 -21.583 1.00 91.06 200 LEU A N 1
ATOM 1584 C CA . LEU A 1 200 ? 10.430 -5.928 -21.738 1.00 91.06 200 LEU A CA 1
ATOM 1585 C C . LEU A 1 200 ? 9.597 -6.471 -22.910 1.00 91.06 200 LEU A C 1
ATOM 1587 O O . LEU A 1 200 ? 8.384 -6.278 -22.936 1.00 91.06 200 LEU A O 1
ATOM 1591 N N . THR A 1 201 ? 10.231 -7.109 -23.894 1.00 89.50 201 THR A N 1
ATOM 1592 C CA . THR A 1 201 ? 9.555 -7.721 -25.054 1.00 89.50 201 THR A CA 1
ATOM 1593 C C . THR A 1 201 ? 9.387 -9.232 -24.919 1.00 89.50 201 THR A C 1
ATOM 1595 O O . THR A 1 201 ? 8.626 -9.839 -25.676 1.00 89.50 201 THR A O 1
ATOM 1598 N N . SER A 1 202 ? 10.063 -9.846 -23.945 1.00 90.62 202 SER A N 1
ATOM 1599 C CA . SER A 1 202 ? 9.882 -11.251 -23.605 1.00 90.62 202 SER A CA 1
ATOM 1600 C C . SER A 1 202 ? 8.472 -11.533 -23.079 1.00 90.62 202 SER A C 1
ATOM 1602 O O . SER A 1 202 ? 7.740 -10.642 -22.645 1.00 90.62 202 SER A O 1
ATOM 1604 N N . LYS A 1 203 ? 8.072 -12.808 -23.120 1.00 91.31 203 LYS A N 1
ATOM 1605 C CA . LYS A 1 203 ? 6.809 -13.236 -22.522 1.00 91.31 203 LYS A CA 1
ATOM 1606 C C . LYS A 1 203 ? 6.892 -13.064 -21.004 1.00 91.31 203 LYS A C 1
ATOM 1608 O O . LYS A 1 203 ? 7.647 -13.783 -20.351 1.00 91.31 203 LYS A O 1
ATOM 1613 N N . LEU A 1 204 ? 6.083 -12.155 -20.468 1.00 93.25 204 LEU A N 1
ATOM 1614 C CA . LEU A 1 204 ? 6.007 -11.902 -19.034 1.00 93.25 204 LEU A CA 1
ATOM 1615 C C . LEU A 1 204 ? 5.350 -13.087 -18.293 1.00 93.25 204 LEU A C 1
ATOM 1617 O O . LEU A 1 204 ? 4.549 -13.821 -18.891 1.00 93.25 204 LEU A O 1
ATOM 1621 N N . PRO A 1 205 ? 5.681 -13.310 -17.006 1.00 94.50 205 PRO A N 1
ATOM 1622 C CA . PRO A 1 205 ? 5.025 -14.322 -16.181 1.00 94.50 205 PRO A CA 1
ATOM 1623 C C . PRO A 1 205 ? 3.514 -14.087 -16.130 1.00 94.50 205 PRO A C 1
ATOM 1625 O O . PRO A 1 205 ? 3.082 -13.011 -15.746 1.00 94.50 205 PRO A O 1
ATOM 1628 N N . SER A 1 206 ? 2.696 -15.071 -16.506 1.00 92.06 206 SER A N 1
ATOM 1629 C CA . SER A 1 206 ? 1.233 -14.901 -16.596 1.00 92.06 206 SER A CA 1
ATOM 1630 C C . SER A 1 206 ? 0.460 -15.500 -15.413 1.00 92.06 206 SER A C 1
ATOM 1632 O O . SER A 1 206 ? -0.761 -15.428 -15.379 1.00 92.06 206 SER A O 1
ATOM 1634 N N . ASN A 1 207 ? 1.146 -16.168 -14.486 1.00 94.88 207 ASN A N 1
ATOM 1635 C CA . ASN A 1 207 ? 0.550 -16.900 -13.362 1.00 94.88 207 ASN A CA 1
ATOM 1636 C C . ASN A 1 207 ? 1.322 -16.717 -12.043 1.00 94.88 207 ASN A C 1
ATOM 1638 O O . ASN A 1 207 ? 1.130 -17.496 -11.113 1.00 94.88 207 ASN A O 1
ATOM 1642 N N . ASP A 1 208 ? 2.218 -15.733 -11.988 1.00 97.56 208 ASP A N 1
ATOM 1643 C CA . ASP A 1 208 ? 2.955 -15.363 -10.784 1.00 97.56 208 ASP A CA 1
ATOM 1644 C C . ASP A 1 208 ? 2.281 -14.134 -10.168 1.00 97.56 208 ASP A C 1
ATOM 1646 O O . ASP A 1 208 ? 2.349 -13.029 -10.713 1.00 97.56 208 ASP A O 1
ATOM 1650 N N . GLU A 1 209 ? 1.570 -14.347 -9.062 1.00 97.44 209 GLU A N 1
ATOM 1651 C CA . GLU A 1 209 ? 0.829 -13.283 -8.389 1.00 97.44 209 GLU A CA 1
ATOM 1652 C C . GLU A 1 209 ? 1.752 -12.223 -7.780 1.00 97.44 209 GLU A C 1
ATOM 1654 O O . GLU A 1 209 ? 1.407 -11.045 -7.799 1.00 97.44 209 GLU A O 1
ATOM 1659 N N . ASP A 1 210 ? 2.931 -12.593 -7.273 1.00 97.94 210 ASP A N 1
ATOM 1660 C CA . ASP A 1 210 ? 3.851 -11.622 -6.673 1.00 97.94 210 ASP A CA 1
ATOM 1661 C C . ASP A 1 210 ? 4.459 -10.726 -7.746 1.00 97.94 210 ASP A C 1
ATOM 1663 O O . ASP A 1 210 ? 4.500 -9.501 -7.586 1.00 97.94 210 ASP A O 1
ATOM 1667 N N . TYR A 1 211 ? 4.827 -11.314 -8.886 1.00 98.38 211 TYR A N 1
ATOM 1668 C CA . TYR A 1 211 ? 5.207 -10.551 -10.069 1.00 98.38 211 TYR A CA 1
ATOM 1669 C C . TYR A 1 211 ? 4.083 -9.610 -10.518 1.00 98.38 211 TYR A C 1
ATOM 1671 O O . TYR A 1 211 ? 4.329 -8.423 -10.750 1.00 98.38 211 TYR A O 1
ATOM 1679 N N . ALA A 1 212 ? 2.843 -10.101 -10.592 1.00 98.25 212 ALA A N 1
ATOM 1680 C CA . ALA A 1 212 ? 1.679 -9.300 -10.965 1.00 98.25 212 ALA A CA 1
ATOM 1681 C C . ALA A 1 212 ? 1.446 -8.123 -9.999 1.00 98.25 212 ALA A C 1
ATOM 1683 O O . ALA A 1 212 ? 1.247 -6.990 -10.446 1.00 98.25 212 ALA A O 1
ATOM 1684 N N . ARG A 1 213 ? 1.546 -8.351 -8.680 1.00 98.19 213 ARG A N 1
ATOM 1685 C CA . ARG A 1 213 ? 1.468 -7.305 -7.640 1.00 98.19 213 ARG A CA 1
ATOM 1686 C C . ARG A 1 213 ? 2.517 -6.224 -7.859 1.00 98.19 213 ARG A C 1
ATOM 1688 O O . ARG A 1 213 ? 2.192 -5.035 -7.841 1.00 98.19 213 ARG A O 1
ATOM 1695 N N . GLY A 1 214 ? 3.758 -6.644 -8.104 1.00 98.44 214 GLY A N 1
ATOM 1696 C CA . GLY A 1 214 ? 4.868 -5.756 -8.422 1.00 98.44 214 GLY A CA 1
ATOM 1697 C C . GLY A 1 214 ? 4.589 -4.925 -9.666 1.00 98.44 214 GLY A C 1
ATOM 1698 O O . GLY A 1 214 ? 4.640 -3.695 -9.619 1.00 98.44 214 GLY A O 1
ATOM 1699 N N . PHE A 1 215 ? 4.233 -5.591 -10.766 1.00 98.44 215 PHE A N 1
ATOM 1700 C CA . PHE A 1 215 ? 3.931 -4.958 -12.049 1.00 98.44 215 PHE A CA 1
ATOM 1701 C C . PHE A 1 215 ? 2.846 -3.896 -11.913 1.00 98.44 215 PHE A C 1
ATOM 1703 O O . PHE A 1 215 ? 3.038 -2.751 -12.327 1.00 98.44 215 PHE A O 1
ATOM 1710 N N . LEU A 1 216 ? 1.736 -4.241 -11.265 1.00 97.81 216 LEU A N 1
ATOM 1711 C CA . LEU A 1 216 ? 0.627 -3.327 -11.026 1.00 97.81 216 LEU A CA 1
ATOM 1712 C C . LEU A 1 216 ? 1.016 -2.150 -10.121 1.00 97.81 216 LEU A C 1
ATOM 1714 O O . LEU A 1 216 ? 0.521 -1.045 -10.338 1.00 97.81 216 LEU A O 1
ATOM 1718 N N . ALA A 1 217 ? 1.930 -2.319 -9.161 1.00 97.94 217 ALA A N 1
ATOM 1719 C CA . ALA A 1 217 ? 2.460 -1.196 -8.385 1.00 97.94 217 ALA A CA 1
ATOM 1720 C C . ALA A 1 217 ? 3.359 -0.263 -9.204 1.00 97.94 217 ALA A C 1
ATOM 1722 O O . ALA A 1 217 ? 3.193 0.954 -9.119 1.00 97.94 217 ALA A O 1
ATOM 1723 N N . GLY A 1 218 ? 4.260 -0.803 -10.030 1.00 98.06 218 GLY A N 1
ATOM 1724 C CA . GLY A 1 218 ? 5.102 0.003 -10.923 1.00 98.06 218 GLY A CA 1
ATOM 1725 C C . GLY A 1 218 ? 4.274 0.788 -11.947 1.00 98.06 218 GLY A C 1
ATOM 1726 O O . GLY A 1 218 ? 4.515 1.978 -12.176 1.00 98.06 218 GLY A O 1
ATOM 1727 N N . MET A 1 219 ? 3.235 0.150 -12.498 1.00 96.50 219 MET A N 1
ATOM 1728 C CA . MET A 1 219 ? 2.237 0.804 -13.349 1.00 96.50 219 MET A CA 1
ATOM 1729 C C . MET A 1 219 ? 1.454 1.873 -12.583 1.00 96.50 219 MET A C 1
ATOM 1731 O O . MET A 1 219 ? 1.242 2.965 -13.102 1.00 96.50 219 MET A O 1
ATOM 1735 N N . MET A 1 220 ? 1.044 1.605 -11.338 1.00 95.38 220 MET A N 1
ATOM 1736 C CA . MET A 1 220 ? 0.297 2.574 -10.532 1.00 95.38 220 MET A CA 1
ATOM 1737 C C . MET A 1 220 ? 1.142 3.825 -10.267 1.00 95.38 220 MET A C 1
ATOM 1739 O O . MET A 1 220 ? 0.676 4.957 -10.405 1.00 95.38 220 MET A O 1
ATOM 1743 N N . ASP A 1 221 ? 2.414 3.638 -9.940 1.00 96.06 221 ASP A N 1
ATOM 1744 C CA . ASP A 1 221 ? 3.340 4.720 -9.625 1.00 96.06 221 ASP A CA 1
ATOM 1745 C C . ASP A 1 221 ? 3.707 5.597 -10.826 1.00 96.06 221 ASP A C 1
ATOM 1747 O O . ASP A 1 221 ? 3.965 6.788 -10.648 1.00 96.06 221 ASP A O 1
ATOM 1751 N N . THR A 1 222 ? 3.607 5.077 -12.046 1.00 93.75 222 THR A N 1
ATOM 1752 C CA . THR A 1 222 ? 3.864 5.819 -13.292 1.00 93.75 222 THR A CA 1
ATOM 1753 C C . THR A 1 222 ? 2.561 6.327 -13.914 1.00 93.75 222 THR A C 1
ATOM 1755 O O . THR A 1 222 ? 2.212 7.497 -13.743 1.00 93.75 222 THR A O 1
ATOM 1758 N N . ASP A 1 223 ? 1.734 5.424 -14.430 1.00 90.56 223 ASP A N 1
ATOM 1759 C CA . ASP A 1 223 ? 0.500 5.728 -15.170 1.00 90.56 223 ASP A CA 1
ATOM 1760 C C . ASP A 1 223 ? -0.804 5.475 -14.389 1.00 90.56 223 ASP A C 1
ATOM 1762 O O . ASP A 1 223 ? -1.913 5.560 -14.924 1.00 90.56 223 ASP A O 1
ATOM 1766 N N . GLY A 1 224 ? -0.705 5.195 -13.092 1.00 90.06 224 GLY A N 1
ATOM 1767 C CA . GLY A 1 224 ? -1.864 5.073 -12.215 1.00 90.06 224 GLY A CA 1
ATOM 1768 C C . GLY A 1 224 ? -2.525 6.401 -11.859 1.00 90.06 224 GLY A C 1
ATOM 1769 O O . GLY A 1 224 ? -1.876 7.437 -11.663 1.00 90.06 224 GLY A O 1
ATOM 1770 N N . THR A 1 225 ? -3.841 6.343 -11.684 1.00 85.25 225 THR A N 1
ATOM 1771 C CA . THR A 1 225 ? -4.682 7.458 -11.262 1.00 85.25 225 THR A CA 1
ATOM 1772 C C . THR A 1 225 ? -5.534 7.066 -10.064 1.00 85.25 225 THR A C 1
ATOM 1774 O O . THR A 1 225 ? -6.138 5.999 -10.021 1.00 85.25 225 THR A O 1
ATOM 1777 N N . TYR A 1 226 ? -5.597 7.949 -9.071 1.00 85.19 226 TYR A N 1
ATOM 1778 C CA . TYR A 1 226 ? -6.556 7.837 -7.976 1.00 85.19 226 TYR A CA 1
ATOM 1779 C C . TYR A 1 226 ? -7.041 9.238 -7.590 1.00 85.19 226 TYR A C 1
ATOM 1781 O O . TYR A 1 226 ? -6.582 9.829 -6.610 1.00 85.19 226 TYR A O 1
ATOM 1789 N N . PRO A 1 227 ? -7.899 9.851 -8.423 1.00 70.56 227 PRO A N 1
ATOM 1790 C CA . PRO A 1 227 ? -8.328 11.223 -8.217 1.00 70.56 227 PRO A CA 1
ATOM 1791 C C . PRO A 1 227 ? -9.229 11.348 -6.987 1.00 70.56 227 PRO A C 1
ATOM 1793 O O . PRO A 1 227 ? -9.912 10.407 -6.581 1.00 70.56 227 PRO A O 1
ATOM 1796 N N . LYS A 1 228 ? -9.305 12.564 -6.440 1.00 68.38 228 LYS A N 1
ATOM 1797 C CA . LYS A 1 228 ? -10.165 12.891 -5.296 1.00 68.38 228 LYS A CA 1
ATOM 1798 C C . LYS A 1 228 ? -11.608 12.437 -5.537 1.00 68.38 228 LYS A C 1
ATOM 1800 O O . LYS A 1 228 ? -12.266 12.933 -6.450 1.00 68.38 228 LYS A O 1
ATOM 1805 N N . GLY A 1 229 ? -12.090 11.519 -4.701 1.00 58.88 229 GLY A N 1
ATOM 1806 C CA . GLY A 1 229 ? -13.466 11.020 -4.756 1.00 58.88 229 GLY A CA 1
ATOM 1807 C C . GLY A 1 229 ? -13.815 10.204 -6.006 1.00 58.88 229 GLY A C 1
ATOM 1808 O O . GLY A 1 229 ? -15.000 10.020 -6.269 1.00 58.88 229 GLY A O 1
ATOM 1809 N N . LYS A 1 230 ? -12.819 9.740 -6.774 1.00 70.75 230 LYS A N 1
ATOM 1810 C CA . LYS A 1 230 ? -12.993 8.887 -7.959 1.00 70.75 230 LYS A CA 1
ATOM 1811 C C . LYS A 1 230 ? -12.365 7.506 -7.744 1.00 70.75 230 LYS A C 1
ATOM 1813 O O . LYS A 1 230 ? -11.714 7.255 -6.731 1.00 70.75 230 LYS A O 1
ATOM 1818 N N . GLU A 1 231 ? -12.604 6.614 -8.695 1.00 77.50 231 GLU A N 1
ATOM 1819 C CA . GLU A 1 231 ? -12.047 5.262 -8.728 1.00 77.50 231 GLU A CA 1
ATOM 1820 C C . GLU A 1 231 ? -10.533 5.266 -8.954 1.00 77.50 231 GLU A C 1
ATOM 1822 O O . GLU A 1 231 ? -9.976 6.185 -9.564 1.00 77.50 231 GLU A O 1
ATOM 1827 N N . LEU A 1 232 ? -9.886 4.222 -8.438 1.00 87.12 232 LEU A N 1
ATOM 1828 C CA . LEU A 1 232 ? -8.504 3.897 -8.758 1.00 87.12 232 LEU A CA 1
ATOM 1829 C C . LEU A 1 232 ? -8.461 3.276 -10.158 1.00 87.12 232 LEU A C 1
ATOM 1831 O O . LEU A 1 232 ? -9.340 2.489 -10.513 1.00 87.12 232 LEU A O 1
ATOM 1835 N N . GLY A 1 233 ? -7.448 3.614 -10.946 1.00 88.62 233 GLY A N 1
ATOM 1836 C CA . GLY A 1 233 ? -7.278 3.040 -12.272 1.00 88.62 233 GLY A CA 1
ATOM 1837 C C . GLY A 1 233 ? -5.883 3.217 -12.852 1.00 88.62 233 GLY A C 1
ATOM 1838 O O . GLY A 1 233 ? -5.014 3.847 -12.250 1.00 88.62 233 GLY A O 1
ATOM 1839 N N . TYR A 1 234 ? -5.715 2.692 -14.057 1.00 90.25 234 TYR A N 1
ATOM 1840 C CA . TYR A 1 234 ? -4.510 2.734 -14.873 1.00 90.25 234 TYR A CA 1
ATOM 1841 C C . TYR A 1 234 ? -4.828 3.412 -16.203 1.00 90.25 234 TYR A C 1
ATOM 1843 O O . TYR A 1 234 ? -5.778 3.033 -16.888 1.00 90.25 234 TYR A O 1
ATOM 1851 N N . CYS A 1 235 ? -4.047 4.423 -16.571 1.00 87.06 235 CYS A N 1
ATOM 1852 C CA . CYS A 1 235 ? -4.198 5.133 -17.836 1.00 87.06 235 CYS A CA 1
ATOM 1853 C C . CYS A 1 235 ? -3.288 4.482 -18.880 1.00 87.06 235 CYS A C 1
ATOM 1855 O O . CYS A 1 235 ? -2.081 4.693 -18.838 1.00 87.06 235 CYS A O 1
ATOM 1857 N N . GLN A 1 236 ? -3.833 3.680 -19.793 1.00 84.62 236 GLN A N 1
ATOM 1858 C CA . GLN A 1 236 ? -3.076 3.016 -20.860 1.00 84.62 236 GLN A CA 1
ATOM 1859 C C . GLN A 1 236 ? -3.913 2.957 -22.132 1.00 84.62 236 GLN A C 1
ATOM 1861 O O . GLN A 1 236 ? -5.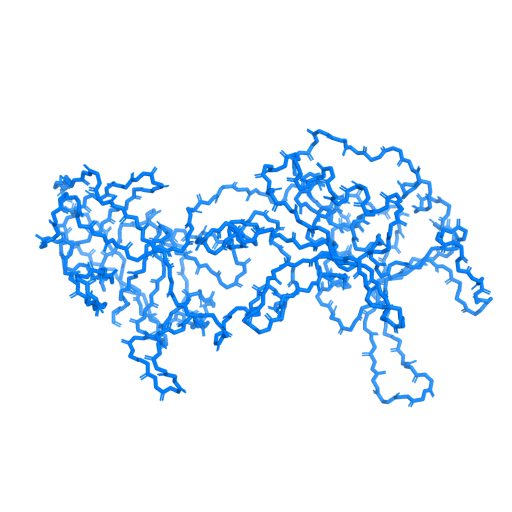101 2.663 -22.072 1.00 84.62 236 GLN A O 1
ATOM 1866 N N . TYR A 1 237 ? -3.279 3.188 -23.280 1.00 82.25 237 TYR A N 1
ATOM 1867 C CA . TYR A 1 237 ? -3.895 2.922 -24.580 1.00 82.25 237 TYR A CA 1
ATOM 1868 C C . TYR A 1 237 ? -4.043 1.418 -24.810 1.00 82.25 237 TYR A C 1
ATOM 1870 O O . TYR A 1 237 ? -3.177 0.648 -24.382 1.00 82.25 237 TYR A O 1
ATOM 1878 N N . GLU A 1 238 ? -5.084 1.014 -25.542 1.00 81.38 238 GLU A N 1
ATOM 1879 C CA . GLU A 1 238 ? -5.237 -0.374 -25.979 1.00 81.38 238 GLU A CA 1
ATOM 1880 C C . GLU A 1 238 ? -3.964 -0.909 -26.656 1.00 81.38 238 GLU A C 1
ATOM 1882 O O . GLU A 1 238 ? -3.345 -0.267 -27.509 1.00 81.38 238 GLU A O 1
ATOM 1887 N N . GLY A 1 239 ? -3.557 -2.114 -26.257 1.00 85.56 239 GLY A N 1
ATOM 1888 C CA . GLY A 1 239 ? -2.324 -2.742 -26.711 1.00 85.56 239 GLY A CA 1
ATOM 1889 C C . GLY A 1 239 ? -1.826 -3.811 -25.743 1.00 85.56 239 GLY A C 1
ATOM 1890 O O . GLY A 1 239 ? -2.560 -4.286 -24.873 1.00 85.56 239 GLY A O 1
ATOM 1891 N N . GLN A 1 240 ? -0.555 -4.190 -25.885 1.00 89.00 240 GLN A N 1
ATOM 1892 C CA . GLN A 1 240 ? 0.049 -5.265 -25.089 1.00 89.00 240 GLN A CA 1
ATOM 1893 C C . GLN A 1 240 ? 0.079 -4.940 -23.588 1.00 89.00 240 GLN A C 1
ATOM 1895 O O . GLN A 1 240 ? -0.278 -5.784 -22.775 1.00 89.00 240 GLN A O 1
ATOM 1900 N N . ILE A 1 241 ? 0.465 -3.715 -23.216 1.00 90.81 241 ILE A N 1
ATOM 1901 C CA . ILE A 1 241 ? 0.572 -3.307 -21.805 1.00 90.81 241 ILE A CA 1
ATOM 1902 C C . ILE A 1 241 ? -0.809 -3.220 -21.158 1.00 90.81 241 ILE A C 1
ATOM 1904 O O . ILE A 1 241 ? -0.992 -3.716 -20.052 1.00 90.81 241 ILE A O 1
ATOM 1908 N N . PHE A 1 242 ? -1.789 -2.652 -21.865 1.00 90.88 242 PHE A N 1
ATOM 1909 C CA . PHE A 1 242 ? -3.187 -2.651 -21.436 1.00 90.88 242 PHE A CA 1
ATOM 1910 C C . PHE A 1 242 ? -3.682 -4.074 -21.159 1.00 90.88 242 PHE A C 1
ATOM 1912 O O . PHE A 1 242 ? -4.175 -4.351 -20.069 1.00 90.88 242 PHE A O 1
ATOM 1919 N N . SER A 1 243 ? -3.471 -4.988 -22.113 1.00 92.06 243 SER A N 1
ATOM 1920 C CA . SER A 1 243 ? -3.882 -6.391 -21.974 1.00 92.06 243 SER A CA 1
ATOM 1921 C C . SER A 1 243 ? -3.212 -7.044 -20.766 1.00 92.06 243 SER A C 1
ATOM 1923 O O . SER A 1 243 ? -3.871 -7.745 -20.007 1.00 92.06 243 SER A O 1
ATOM 1925 N N . GLN A 1 244 ? -1.930 -6.745 -20.530 1.00 95.38 244 GLN A N 1
ATOM 1926 C CA . GLN A 1 244 ? -1.204 -7.276 -19.381 1.00 95.38 244 GLN A CA 1
ATOM 1927 C C . GLN A 1 244 ? -1.749 -6.764 -18.042 1.00 95.38 244 GLN A C 1
ATOM 1929 O O . GLN A 1 244 ? -1.842 -7.537 -17.089 1.00 95.38 244 GLN A O 1
ATOM 1934 N N . VAL A 1 245 ? -2.121 -5.479 -17.957 1.00 95.00 245 VAL A N 1
ATOM 1935 C CA . VAL A 1 245 ? -2.774 -4.920 -16.763 1.00 95.00 245 VAL A CA 1
ATOM 1936 C C . VAL A 1 245 ? -4.084 -5.658 -16.494 1.00 95.00 245 VAL A C 1
ATOM 1938 O O . VAL A 1 245 ? -4.298 -6.094 -15.368 1.00 95.00 245 VAL A O 1
ATOM 1941 N N . CYS A 1 246 ? -4.926 -5.848 -17.513 1.00 93.62 246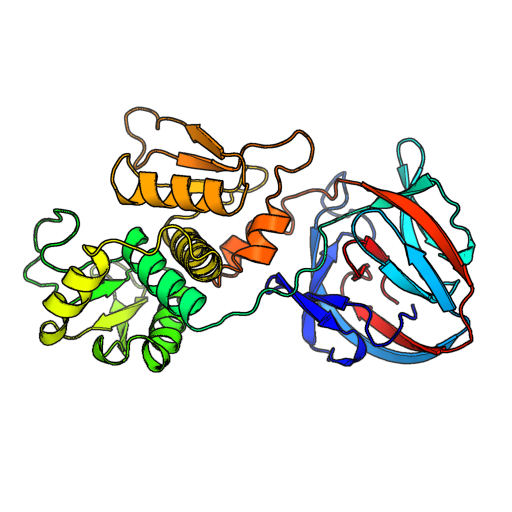 CYS A N 1
ATOM 1942 C CA . CYS A 1 246 ? -6.181 -6.594 -17.393 1.00 93.62 246 CYS A CA 1
ATOM 1943 C C . CYS A 1 246 ? -5.955 -8.036 -16.917 1.00 93.62 246 CYS A C 1
ATOM 1945 O O . CYS A 1 246 ? -6.569 -8.453 -15.941 1.00 93.62 246 CYS A O 1
ATOM 1947 N N . GLU A 1 247 ? -5.023 -8.768 -17.536 1.00 95.69 247 GLU A N 1
ATOM 1948 C CA . GLU A 1 247 ? -4.692 -10.145 -17.146 1.00 95.69 247 GLU A CA 1
ATOM 1949 C C . GLU A 1 247 ? -4.232 -10.249 -15.686 1.00 95.69 247 GLU A C 1
ATOM 1951 O O . GLU A 1 247 ? -4.606 -11.185 -14.984 1.00 95.69 247 GLU A O 1
ATOM 1956 N N . TYR A 1 248 ? -3.436 -9.292 -15.204 1.00 97.44 248 TYR A N 1
ATOM 1957 C CA . TYR A 1 248 ? -2.984 -9.282 -13.813 1.00 97.44 248 TYR A CA 1
ATOM 1958 C C . TYR A 1 248 ? -4.062 -8.849 -12.826 1.00 97.44 248 TYR A C 1
ATOM 1960 O O . TYR A 1 248 ? -4.084 -9.350 -11.703 1.00 97.44 248 TYR A O 1
ATOM 1968 N N . LEU A 1 249 ? -4.978 -7.967 -13.225 1.00 94.31 249 LEU A N 1
ATOM 1969 C CA . LEU A 1 249 ? -6.163 -7.676 -12.422 1.00 94.31 249 LEU A CA 1
ATOM 1970 C C . LEU A 1 249 ? -7.057 -8.916 -12.302 1.00 94.31 249 LEU A C 1
ATOM 1972 O O . LEU A 1 249 ? -7.460 -9.248 -11.188 1.00 94.31 249 LEU A O 1
ATOM 1976 N N . ASP A 1 250 ? -7.277 -9.643 -13.400 1.00 93.88 250 ASP A N 1
ATOM 1977 C CA . ASP A 1 250 ? -8.043 -10.894 -13.413 1.00 93.88 250 ASP A CA 1
ATOM 1978 C C . ASP A 1 250 ? -7.364 -11.983 -12.568 1.00 93.88 250 ASP A C 1
ATOM 1980 O O . ASP A 1 250 ? -8.027 -12.659 -11.780 1.00 93.88 250 ASP A O 1
ATOM 1984 N N . LEU A 1 251 ? -6.036 -12.125 -12.682 1.00 95.94 251 LEU A N 1
ATOM 1985 C CA . LEU A 1 251 ? -5.242 -13.079 -11.900 1.00 95.94 251 LEU A CA 1
ATOM 1986 C C . LEU A 1 251 ? -5.393 -12.846 -10.392 1.00 95.94 251 LEU A C 1
ATOM 1988 O O . LEU A 1 251 ? -5.544 -13.803 -9.639 1.00 95.94 251 LEU A O 1
ATOM 1992 N N . LEU A 1 252 ? -5.390 -11.583 -9.960 1.00 93.31 252 LEU A N 1
ATOM 1993 C CA . LEU A 1 252 ? -5.570 -11.203 -8.555 1.00 93.31 252 LEU A CA 1
ATOM 1994 C C . LEU A 1 252 ? -7.057 -11.105 -8.140 1.00 93.31 252 LEU A C 1
ATOM 1996 O O . LEU A 1 252 ? -7.374 -10.757 -7.001 1.00 93.31 252 LEU A O 1
ATOM 2000 N N . GLY A 1 253 ? -7.989 -11.419 -9.047 1.00 91.62 253 GLY A N 1
ATOM 2001 C CA . GLY A 1 253 ? -9.426 -11.462 -8.776 1.00 91.62 253 GLY A CA 1
ATOM 2002 C C . GLY A 1 253 ? -10.087 -10.089 -8.610 1.00 91.62 253 GLY A C 1
ATOM 2003 O O . GLY A 1 253 ? -11.053 -9.963 -7.851 1.00 91.62 253 GLY A O 1
ATOM 2004 N N . TYR A 1 254 ? -9.567 -9.051 -9.266 1.00 89.94 254 TYR A N 1
ATOM 2005 C CA . TYR A 1 254 ? -10.157 -7.713 -9.274 1.00 89.94 254 TYR A CA 1
ATOM 2006 C C . TYR A 1 254 ? -11.057 -7.502 -10.488 1.00 89.94 254 TYR A C 1
ATOM 2008 O O . TYR A 1 254 ? -10.611 -7.592 -11.627 1.00 89.94 254 TYR A O 1
ATOM 2016 N N . ASP A 1 255 ? -12.305 -7.106 -10.240 1.00 86.00 255 ASP A N 1
ATOM 2017 C CA . ASP A 1 255 ? -13.198 -6.639 -11.297 1.00 86.00 255 ASP A CA 1
ATOM 2018 C C . ASP A 1 255 ? -12.760 -5.257 -11.806 1.00 86.00 255 ASP A C 1
ATOM 2020 O O . ASP A 1 255 ? -12.530 -4.317 -11.032 1.00 86.00 255 ASP A O 1
ATOM 2024 N N . TRP A 1 256 ? -12.718 -5.090 -13.124 1.00 87.56 256 TRP A N 1
ATOM 2025 C CA . TRP A 1 256 ? -12.326 -3.842 -13.771 1.00 87.56 256 TRP A CA 1
ATOM 2026 C C . TRP A 1 256 ? -13.254 -3.495 -14.936 1.00 87.56 256 TRP A C 1
ATOM 2028 O O . TRP A 1 256 ? -13.940 -4.341 -15.504 1.00 87.56 256 TRP A O 1
ATOM 2038 N N . SER A 1 257 ? -13.316 -2.205 -15.242 1.00 84.44 257 SER A N 1
ATOM 2039 C CA . SER A 1 257 ? -14.068 -1.648 -16.358 1.00 84.44 257 SER A CA 1
ATOM 2040 C C . SER A 1 257 ? -13.145 -0.825 -17.240 1.00 84.44 257 SER A C 1
ATOM 2042 O O . SER A 1 257 ? -12.143 -0.272 -16.784 1.00 84.44 257 SER A O 1
ATOM 2044 N N . TYR A 1 258 ? -13.518 -0.711 -18.504 1.00 83.19 258 TYR A N 1
ATOM 2045 C CA . TYR A 1 258 ? -12.813 0.084 -19.494 1.00 83.19 258 TYR A CA 1
ATOM 2046 C C . TYR A 1 258 ? -13.653 1.302 -19.865 1.00 83.19 258 TYR A C 1
ATOM 2048 O O . TYR A 1 258 ? -14.811 1.153 -20.253 1.00 83.19 258 TYR A O 1
ATOM 2056 N N . ASP A 1 259 ? -13.061 2.487 -19.737 1.00 75.50 259 ASP A N 1
ATOM 2057 C CA . ASP A 1 259 ? -13.617 3.724 -20.275 1.00 75.50 259 ASP A CA 1
ATOM 2058 C C . ASP A 1 259 ? -12.760 4.165 -21.470 1.00 75.50 259 ASP A C 1
ATOM 2060 O O . ASP A 1 259 ? -11.605 4.571 -21.288 1.00 75.50 259 ASP A O 1
ATOM 2064 N N . GLU A 1 260 ? -13.346 4.121 -22.671 1.00 66.25 260 GLU A N 1
ATOM 2065 C CA . GLU A 1 260 ? -12.785 4.759 -23.868 1.00 66.25 260 GLU A CA 1
ATOM 2066 C C . GLU A 1 260 ? -12.590 6.255 -23.583 1.00 66.25 260 GLU A C 1
ATOM 2068 O O . GLU A 1 260 ? -13.513 6.940 -23.121 1.00 66.25 260 GLU A O 1
ATOM 2073 N N . GLY A 1 261 ? -11.388 6.781 -23.829 1.00 60.78 261 GLY A N 1
ATOM 2074 C CA . GLY A 1 261 ? -11.148 8.216 -23.690 1.00 60.78 261 GLY A CA 1
ATOM 2075 C C . GLY A 1 261 ? -12.037 9.023 -24.647 1.00 60.78 261 GLY A C 1
ATOM 2076 O O . GLY A 1 261 ? -12.274 8.622 -25.788 1.00 60.78 261 GLY A O 1
ATOM 2077 N N . GLU A 1 262 ? -12.517 10.203 -24.232 1.00 53.81 262 GLU A N 1
ATOM 2078 C CA . GLU A 1 262 ? -13.119 11.133 -25.196 1.00 53.81 262 GLU A CA 1
ATOM 2079 C C . GLU A 1 262 ? -12.069 11.511 -26.258 1.00 53.81 262 GLU A C 1
ATOM 2081 O O . GLU A 1 262 ? -10.899 11.727 -25.936 1.00 53.81 262 GLU A O 1
ATOM 2086 N N . LYS A 1 263 ? -12.469 11.621 -27.536 1.00 43.81 263 LYS A N 1
ATOM 2087 C CA . LYS A 1 263 ? -11.570 12.054 -28.623 1.00 43.81 263 LYS A CA 1
ATOM 2088 C C . LYS A 1 263 ? -10.847 13.354 -28.241 1.00 43.81 263 LYS A C 1
ATOM 2090 O O . LYS A 1 263 ? -11.456 14.420 -28.252 1.00 43.81 263 LYS A O 1
ATOM 2095 N N . GLY A 1 264 ? -9.541 13.266 -27.984 1.00 47.44 264 GLY A N 1
ATOM 2096 C CA . GLY A 1 264 ? -8.697 14.395 -27.579 1.00 47.44 264 GLY A CA 1
ATOM 2097 C C . GLY A 1 264 ? -8.140 14.306 -26.153 1.00 47.44 264 GLY A C 1
ATOM 2098 O O . GLY A 1 264 ? -7.276 15.113 -25.813 1.00 47.44 264 GLY A O 1
ATOM 2099 N N . GLU A 1 265 ? -8.569 13.335 -25.337 1.00 52.62 265 GLU A N 1
ATOM 2100 C CA . GLU A 1 265 ? -7.855 12.943 -24.116 1.00 52.62 265 GLU A CA 1
ATOM 2101 C C . GLU A 1 265 ? -6.681 11.998 -24.436 1.00 52.62 265 GLU A C 1
ATOM 2103 O O . GLU A 1 265 ? -6.715 11.220 -25.385 1.00 52.62 265 GLU A O 1
ATOM 2108 N N . TYR A 1 266 ? -5.612 12.088 -23.639 1.00 52.59 266 TYR A N 1
ATOM 2109 C CA . TYR A 1 266 ? -4.314 11.450 -23.897 1.00 52.59 266 TYR A CA 1
ATOM 2110 C C . TYR A 1 266 ? -4.192 9.993 -23.399 1.00 52.59 266 TYR A C 1
ATOM 2112 O O . TYR A 1 266 ? -3.072 9.553 -23.138 1.00 52.59 266 TYR A O 1
ATOM 2120 N N . SER A 1 267 ? -5.287 9.254 -23.190 1.00 59.03 267 SER A N 1
ATOM 2121 C CA . SER A 1 267 ? -5.265 7.793 -22.935 1.00 59.03 267 SER A CA 1
ATOM 2122 C C . SER A 1 267 ? -6.648 7.232 -22.608 1.00 59.03 267 SER A C 1
ATOM 2124 O O . SER A 1 267 ? -7.480 7.924 -22.013 1.00 59.03 267 SER A O 1
ATOM 2126 N N . ASP A 1 268 ? -6.840 5.948 -22.920 1.00 61.06 268 ASP A N 1
ATOM 2127 C CA . ASP A 1 268 ? -7.929 5.154 -22.354 1.00 61.06 268 ASP A CA 1
ATOM 2128 C C . ASP A 1 268 ? -7.643 4.795 -20.890 1.00 61.06 268 ASP A C 1
ATOM 2130 O O . ASP A 1 268 ? -6.500 4.855 -20.417 1.00 61.06 268 ASP A O 1
ATOM 2134 N N . LYS A 1 269 ? -8.694 4.463 -20.134 1.00 70.19 269 LYS A N 1
ATOM 2135 C CA . LYS A 1 269 ? -8.588 4.244 -18.684 1.00 70.19 269 LYS A CA 1
ATOM 2136 C C . LYS A 1 269 ? -9.178 2.895 -18.295 1.00 70.19 269 LYS A C 1
ATOM 2138 O O . LYS A 1 269 ? -10.382 2.681 -18.417 1.00 70.19 269 LYS A O 1
ATOM 2143 N N . ILE A 1 270 ? -8.336 2.028 -17.737 1.00 71.25 270 ILE A N 1
ATOM 2144 C CA . ILE A 1 270 ? -8.763 0.846 -16.982 1.00 71.25 270 ILE A CA 1
ATOM 2145 C C . ILE A 1 270 ? -9.098 1.326 -15.575 1.00 71.25 270 ILE A C 1
ATOM 2147 O O . ILE A 1 270 ? -8.245 1.892 -14.891 1.00 71.25 270 ILE A O 1
ATOM 2151 N N . ARG A 1 271 ? -10.328 1.122 -15.121 1.00 76.38 271 ARG A N 1
ATOM 2152 C CA . ARG A 1 271 ? -10.751 1.460 -13.759 1.00 76.38 271 ARG A CA 1
ATOM 2153 C C . ARG A 1 271 ? -11.042 0.195 -12.987 1.00 76.38 271 ARG A C 1
ATOM 2155 O O . ARG A 1 271 ? -11.650 -0.725 -13.521 1.00 76.38 271 ARG A O 1
ATOM 2162 N N . LEU A 1 272 ? -10.662 0.164 -11.716 1.00 71.19 272 LEU A N 1
ATOM 2163 C CA . LEU A 1 272 ? -11.201 -0.845 -10.814 1.00 71.19 272 LEU A CA 1
ATOM 2164 C C . LEU A 1 272 ? -12.693 -0.563 -10.642 1.00 71.19 272 LEU A C 1
ATOM 2166 O O . LEU A 1 272 ? -13.069 0.533 -10.210 1.00 71.19 272 LEU A O 1
ATOM 2170 N N . THR A 1 273 ? -13.537 -1.527 -11.018 1.00 59.41 273 THR A N 1
ATOM 2171 C CA . THR A 1 273 ? -14.987 -1.321 -11.000 1.00 59.41 273 THR A CA 1
ATOM 2172 C C . THR A 1 273 ? -15.428 -1.128 -9.553 1.00 59.41 273 THR A C 1
ATOM 2174 O O . THR A 1 273 ? -15.080 -1.934 -8.682 1.00 59.41 273 THR A O 1
ATOM 2177 N N . PRO A 1 274 ? -16.234 -0.099 -9.244 1.00 49.69 274 PRO A N 1
ATOM 2178 C CA . PRO A 1 274 ? -16.845 0.006 -7.938 1.00 49.69 274 PRO A CA 1
ATOM 2179 C C . PRO A 1 274 ? -17.894 -1.102 -7.797 1.00 49.69 274 PRO A C 1
ATOM 2181 O O . PRO A 1 274 ? -19.061 -0.942 -8.156 1.00 49.69 274 PRO A O 1
ATOM 2184 N N . GLY A 1 275 ? -17.521 -2.212 -7.161 1.00 41.38 275 GLY A N 1
ATOM 2185 C CA . GLY A 1 275 ? -18.482 -2.910 -6.313 1.00 41.38 275 GLY A CA 1
ATOM 2186 C C . GLY A 1 275 ? -19.137 -1.870 -5.393 1.00 41.38 275 GLY A C 1
ATOM 2187 O O . GLY A 1 275 ? -18.470 -0.931 -4.948 1.00 41.38 275 GLY A O 1
ATOM 2188 N N . ARG A 1 276 ? -20.450 -1.990 -5.145 1.00 36.19 276 ARG A N 1
ATOM 2189 C CA . ARG A 1 276 ? -21.290 -0.989 -4.443 1.00 36.19 276 ARG A CA 1
ATOM 2190 C C . ARG A 1 276 ? -20.743 -0.513 -3.087 1.00 36.19 276 ARG A C 1
ATOM 2192 O O . ARG A 1 276 ? -21.185 0.517 -2.583 1.00 36.19 276 ARG A O 1
ATOM 2199 N N . GLU A 1 277 ? -19.745 -1.197 -2.550 1.00 46.69 277 GLU A N 1
ATOM 2200 C CA . GLU A 1 277 ? -18.948 -0.793 -1.407 1.00 46.69 277 GLU A CA 1
ATOM 2201 C C . GLU A 1 277 ? -17.478 -0.707 -1.823 1.00 46.69 277 GLU A C 1
ATOM 2203 O O . GLU A 1 277 ? -16.730 -1.676 -1.851 1.00 46.69 277 GLU A O 1
ATOM 2208 N N . THR A 1 278 ? -17.050 0.495 -2.197 1.00 45.84 278 THR A N 1
ATOM 2209 C CA . THR A 1 278 ? -15.635 0.863 -2.338 1.00 45.84 278 THR A CA 1
ATOM 2210 C C . THR A 1 278 ? -14.736 0.039 -3.269 1.00 45.84 278 THR A C 1
ATOM 2212 O O . THR A 1 278 ? -13.527 0.253 -3.210 1.00 45.84 278 THR A O 1
ATOM 2215 N N . GLY A 1 279 ? -15.287 -0.792 -4.161 1.00 52.19 279 GLY A N 1
ATOM 2216 C CA . GLY A 1 279 ? -14.568 -1.451 -5.260 1.00 52.19 279 GLY A CA 1
ATOM 2217 C C . GLY A 1 279 ? -13.165 -1.919 -4.906 1.00 52.19 279 GLY A C 1
ATOM 2218 O O . GLY A 1 279 ? -12.237 -1.419 -5.523 1.00 52.19 279 GLY A O 1
ATOM 2219 N N . ARG A 1 280 ? -13.014 -2.735 -3.847 1.00 75.94 280 ARG A N 1
ATOM 2220 C CA . ARG A 1 280 ? -11.769 -3.392 -3.379 1.00 75.94 280 ARG A CA 1
ATOM 2221 C C . ARG A 1 280 ? -10.477 -2.547 -3.472 1.00 75.94 280 ARG A C 1
ATOM 2223 O O . ARG A 1 280 ? -9.378 -3.081 -3.483 1.00 75.94 280 ARG A O 1
ATOM 2230 N N . ALA A 1 281 ? -10.573 -1.214 -3.513 1.00 85.50 281 ALA A N 1
ATOM 2231 C CA . ALA A 1 281 ? -9.447 -0.353 -3.875 1.00 85.50 281 ALA A CA 1
ATOM 2232 C C . ALA A 1 281 ? -8.420 -0.297 -2.745 1.00 85.50 281 ALA A C 1
ATOM 2234 O O . ALA A 1 281 ? -7.225 -0.167 -2.987 1.00 85.50 281 ALA A O 1
ATOM 2235 N N . PHE A 1 282 ? -8.892 -0.400 -1.500 1.00 89.38 282 PHE A N 1
ATOM 2236 C CA . PHE A 1 282 ? -8.017 -0.536 -0.345 1.00 89.38 282 PHE A CA 1
ATOM 2237 C C . PHE A 1 282 ? -7.303 -1.883 -0.343 1.00 89.38 282 PHE A C 1
ATOM 2239 O O . PHE A 1 282 ? -6.099 -1.896 -0.130 1.00 89.38 282 PHE A O 1
ATOM 2246 N N . GLU A 1 283 ? -7.990 -2.980 -0.663 1.00 90.19 283 GLU A N 1
ATOM 2247 C CA . GLU A 1 283 ? -7.358 -4.298 -0.816 1.00 90.19 283 GLU A CA 1
ATOM 2248 C C . GLU A 1 283 ? -6.288 -4.262 -1.909 1.00 90.19 283 GLU A C 1
ATOM 2250 O O . GLU A 1 283 ? -5.149 -4.639 -1.659 1.00 90.19 283 GLU A O 1
ATOM 2255 N N . HIS A 1 284 ? -6.606 -3.663 -3.057 1.00 91.94 284 HIS A N 1
ATOM 2256 C CA . HIS A 1 284 ? -5.668 -3.484 -4.157 1.00 91.94 284 HIS A CA 1
ATOM 2257 C C . HIS A 1 284 ? -4.428 -2.670 -3.759 1.00 91.94 284 HIS A C 1
ATOM 2259 O O . HIS A 1 284 ? -3.306 -3.040 -4.101 1.00 91.94 284 HIS A O 1
ATOM 2265 N N . LEU A 1 285 ? -4.592 -1.573 -3.011 1.00 93.06 285 LEU A N 1
ATOM 2266 C CA . LEU A 1 285 ? -3.465 -0.769 -2.517 1.00 93.06 285 LEU A CA 1
ATOM 2267 C C . LEU A 1 285 ? -2.639 -1.495 -1.448 1.00 93.06 285 LEU A C 1
ATOM 2269 O O . LEU A 1 285 ? -1.420 -1.332 -1.420 1.00 93.06 285 LEU A O 1
ATOM 2273 N N . LEU A 1 286 ? -3.289 -2.273 -0.580 1.00 93.31 286 LEU A N 1
ATOM 2274 C CA . LEU A 1 286 ? -2.638 -3.105 0.434 1.00 93.31 286 LEU A CA 1
ATOM 2275 C C . LEU A 1 286 ? -1.862 -4.269 -0.190 1.00 93.31 286 LEU A C 1
ATOM 2277 O O . LEU A 1 286 ? -0.872 -4.722 0.383 1.00 93.31 286 LEU A O 1
ATOM 2281 N N . GLU A 1 287 ? -2.336 -4.784 -1.322 1.00 93.81 287 GLU A N 1
ATOM 2282 C CA . GLU A 1 287 ? -1.757 -5.923 -2.028 1.00 93.81 287 GLU A CA 1
ATOM 2283 C C . GLU A 1 287 ? -0.629 -5.514 -2.980 1.00 93.81 287 GLU A C 1
ATOM 2285 O O . GLU A 1 287 ? 0.450 -6.097 -2.939 1.00 93.81 287 GLU A O 1
ATOM 2290 N N . THR A 1 288 ? -0.833 -4.480 -3.799 1.00 95.31 288 THR A N 1
ATOM 2291 C CA . THR A 1 288 ? 0.187 -4.018 -4.759 1.00 95.31 288 THR A CA 1
ATOM 2292 C C . THR A 1 288 ? 1.242 -3.127 -4.104 1.00 95.31 288 THR A C 1
ATOM 2294 O O . THR A 1 288 ? 2.403 -3.149 -4.499 1.00 95.31 288 THR A O 1
ATOM 2297 N N . ARG A 1 289 ? 0.881 -2.359 -3.069 1.00 95.19 289 ARG A N 1
ATOM 2298 C CA . ARG A 1 289 ? 1.768 -1.446 -2.320 1.00 95.19 289 ARG A CA 1
ATOM 2299 C C . ARG A 1 289 ? 2.600 -0.500 -3.209 1.00 95.19 289 ARG A C 1
ATOM 2301 O O . ARG A 1 289 ? 3.834 -0.536 -3.144 1.00 95.19 289 ARG A O 1
ATOM 2308 N N . PRO A 1 290 ? 1.964 0.391 -3.999 1.00 96.06 290 PRO A N 1
ATOM 2309 C CA . PRO A 1 290 ? 2.674 1.400 -4.791 1.00 96.06 290 PRO A CA 1
ATOM 2310 C C . PRO A 1 290 ? 3.550 2.285 -3.893 1.00 96.06 290 PRO A C 1
ATOM 2312 O O . PRO A 1 290 ? 3.183 2.568 -2.749 1.00 96.06 290 PRO A O 1
ATOM 2315 N N . LYS A 1 291 ? 4.710 2.741 -4.360 1.00 96.81 291 LYS A N 1
ATOM 2316 C CA . LYS A 1 291 ? 5.681 3.493 -3.550 1.00 96.81 291 LYS A CA 1
ATOM 2317 C C . LYS A 1 291 ? 5.417 4.985 -3.530 1.00 96.81 291 LYS A C 1
ATOM 2319 O O . LYS A 1 291 ? 5.719 5.609 -2.509 1.00 96.81 291 LYS A O 1
ATOM 2324 N N . VAL A 1 292 ? 4.792 5.541 -4.567 1.00 95.62 292 VAL A N 1
ATOM 2325 C CA . VAL A 1 292 ? 4.497 6.975 -4.656 1.00 95.62 292 VAL A CA 1
ATOM 2326 C C . VAL A 1 292 ? 3.432 7.357 -3.634 1.00 95.62 292 VAL A C 1
ATOM 2328 O O . VAL A 1 292 ? 2.236 7.072 -3.782 1.00 95.62 292 VAL A O 1
ATOM 2331 N N . SER A 1 293 ? 3.859 8.047 -2.576 1.00 94.12 293 SER A N 1
ATOM 2332 C CA . SER A 1 293 ? 3.012 8.357 -1.422 1.00 94.12 293 SER A CA 1
ATOM 2333 C C . SER A 1 293 ? 1.775 9.168 -1.800 1.00 94.12 293 SER A C 1
ATOM 2335 O O . SER A 1 293 ? 0.680 8.855 -1.334 1.00 94.12 293 SER A O 1
ATOM 2337 N N . ARG A 1 294 ? 1.899 10.156 -2.700 1.00 91.50 294 ARG A N 1
ATOM 2338 C CA . ARG A 1 294 ? 0.756 10.973 -3.152 1.00 91.50 294 ARG A CA 1
ATOM 2339 C C . ARG A 1 294 ? -0.325 10.169 -3.883 1.00 91.50 294 ARG A C 1
ATOM 2341 O O . ARG A 1 294 ? -1.476 10.592 -3.877 1.00 91.50 294 ARG A O 1
ATOM 2348 N N . LYS A 1 295 ? 0.029 9.043 -4.515 1.00 91.56 295 LYS A N 1
ATOM 2349 C CA . LYS A 1 295 ? -0.907 8.160 -5.230 1.00 91.56 295 LYS A CA 1
ATOM 2350 C C . LYS A 1 295 ? -1.516 7.142 -4.273 1.00 91.56 295 LYS A C 1
ATOM 2352 O O . LYS A 1 295 ? -2.739 7.057 -4.168 1.00 91.56 295 LYS A O 1
ATOM 2357 N N . ARG A 1 296 ? -0.672 6.457 -3.494 1.00 92.31 296 ARG A N 1
ATOM 2358 C CA . ARG A 1 296 ? -1.095 5.491 -2.467 1.00 92.31 296 ARG A CA 1
ATOM 2359 C C . ARG A 1 296 ? -2.022 6.116 -1.422 1.00 92.31 296 ARG A C 1
ATOM 2361 O O . ARG A 1 296 ? -2.982 5.486 -0.998 1.00 92.31 296 ARG A O 1
ATOM 2368 N N . LEU A 1 297 ? -1.765 7.365 -1.030 1.00 93.25 297 LEU A N 1
ATOM 2369 C CA . LEU A 1 297 ? -2.514 8.091 0.003 1.00 93.25 297 LEU A CA 1
ATOM 2370 C C . LEU A 1 297 ? -3.547 9.074 -0.560 1.00 93.25 297 LEU A C 1
ATOM 2372 O O . LEU A 1 297 ? -4.097 9.872 0.196 1.00 93.25 297 LEU A O 1
ATOM 2376 N N . ALA A 1 298 ? -3.856 9.026 -1.859 1.00 91.19 298 ALA A N 1
ATOM 2377 C CA . ALA A 1 298 ? -4.757 9.995 -2.490 1.00 91.19 298 ALA A CA 1
ATOM 2378 C C . ALA A 1 298 ? -6.179 10.010 -1.888 1.00 91.19 298 ALA A C 1
ATOM 2380 O O . ALA A 1 298 ? -6.889 11.014 -1.971 1.00 91.19 298 ALA A O 1
ATOM 2381 N N . PHE A 1 299 ? -6.595 8.919 -1.238 1.00 89.81 299 PHE A N 1
ATOM 2382 C CA . PHE A 1 299 ? -7.870 8.822 -0.526 1.00 89.81 299 PHE A CA 1
ATOM 2383 C C . PHE A 1 299 ? -7.906 9.614 0.790 1.00 89.81 299 PHE A C 1
ATOM 2385 O O . PHE A 1 299 ? -8.992 9.996 1.230 1.00 89.81 299 PHE A O 1
ATOM 2392 N N . ALA A 1 300 ? -6.757 9.876 1.420 1.00 91.50 300 ALA A N 1
ATOM 2393 C CA . ALA A 1 300 ? -6.699 10.604 2.681 1.00 91.50 300 ALA A CA 1
ATOM 2394 C C . ALA A 1 300 ? -7.193 12.047 2.482 1.00 91.50 300 ALA A C 1
ATOM 2396 O O . ALA A 1 300 ? -6.750 12.767 1.588 1.00 91.50 300 ALA A O 1
ATOM 2397 N N . GLY A 1 301 ? -8.179 12.449 3.283 1.00 90.25 301 GLY A N 1
ATOM 2398 C CA . GLY A 1 301 ? -8.900 13.717 3.172 1.00 90.25 301 GLY A CA 1
ATOM 2399 C C . GLY A 1 301 ? -9.878 13.813 1.996 1.00 90.25 301 GLY A C 1
ATOM 2400 O O . GLY A 1 301 ? -10.605 14.793 1.903 1.00 90.25 301 GLY A O 1
ATOM 2401 N N . ASN A 1 302 ? -9.937 12.812 1.112 1.00 87.75 302 ASN A N 1
ATOM 2402 C CA . ASN A 1 302 ? -10.796 12.834 -0.079 1.00 87.75 302 ASN A CA 1
ATOM 2403 C C . ASN A 1 302 ? -11.834 11.705 -0.100 1.00 87.75 302 ASN A C 1
ATOM 2405 O O . ASN A 1 302 ? -12.722 11.705 -0.954 1.00 87.75 302 ASN A O 1
ATOM 2409 N N . ARG A 1 303 ? -11.734 10.739 0.819 1.00 88.44 303 ARG A N 1
ATOM 2410 C CA . ARG A 1 303 ? -12.642 9.597 0.920 1.00 88.44 303 ARG A CA 1
ATOM 2411 C C . ARG A 1 303 ? -13.219 9.504 2.325 1.00 88.44 303 ARG A C 1
ATOM 2413 O O . ARG A 1 303 ? -12.486 9.466 3.314 1.00 88.44 303 ARG A O 1
ATOM 2420 N N . ARG A 1 304 ? -14.552 9.457 2.390 1.00 90.12 304 ARG A N 1
ATOM 2421 C CA . ARG A 1 304 ? -15.277 9.196 3.636 1.00 90.12 304 ARG A CA 1
ATOM 2422 C C . ARG A 1 304 ? -15.032 7.763 4.085 1.00 90.12 304 ARG A C 1
ATOM 2424 O O . ARG A 1 304 ? -14.900 6.883 3.236 1.00 90.12 304 ARG A O 1
ATOM 2431 N N . ILE A 1 305 ? -15.058 7.537 5.392 1.00 91.06 305 ILE A N 1
ATOM 2432 C CA . ILE A 1 305 ? -15.133 6.178 5.920 1.00 91.06 305 ILE A CA 1
ATOM 2433 C C . ILE A 1 305 ? -16.446 5.529 5.463 1.00 91.06 305 ILE A C 1
ATOM 2435 O O . ILE A 1 305 ? -17.501 6.176 5.410 1.00 91.06 305 ILE A O 1
ATOM 2439 N N . SER A 1 306 ? -16.376 4.258 5.106 1.00 85.94 306 SER A N 1
ATOM 2440 C CA . SER A 1 306 ? -17.507 3.459 4.638 1.00 85.94 306 SER A CA 1
ATOM 2441 C C . SER A 1 306 ? -17.164 1.983 4.764 1.00 85.94 306 SER A C 1
ATOM 2443 O O . SER A 1 306 ? -15.986 1.661 4.850 1.00 85.94 306 SER A O 1
ATOM 2445 N N . GLY A 1 307 ? -18.173 1.119 4.705 1.00 87.81 307 GLY A N 1
ATOM 2446 C CA . GLY A 1 307 ? -17.994 -0.313 4.898 1.00 87.81 307 GLY A CA 1
ATOM 2447 C C . GLY A 1 307 ? -18.095 -0.690 6.371 1.00 87.81 307 GLY A C 1
ATOM 2448 O O . GLY A 1 307 ? -17.752 0.088 7.273 1.00 87.81 307 GLY A O 1
ATOM 2449 N N . GLN A 1 308 ? -18.612 -1.886 6.599 1.00 91.94 308 GLN A N 1
ATOM 2450 C CA . GLN A 1 308 ? -18.833 -2.462 7.910 1.00 91.94 308 GLN A CA 1
ATOM 2451 C C . GLN A 1 308 ? -18.483 -3.944 7.866 1.00 91.94 308 GLN A C 1
ATOM 2453 O O . GLN A 1 308 ? -18.607 -4.585 6.828 1.00 91.94 308 GLN A O 1
ATOM 2458 N N . THR A 1 309 ? -18.074 -4.483 9.007 1.00 93.56 309 THR A N 1
ATOM 2459 C CA . THR A 1 309 ? -17.946 -5.922 9.219 1.00 93.56 309 THR A CA 1
ATOM 2460 C C . THR A 1 309 ? -18.743 -6.309 10.462 1.00 93.56 309 THR A C 1
ATOM 2462 O O . THR A 1 309 ? -18.794 -5.554 11.444 1.00 93.56 309 THR A O 1
ATOM 2465 N N . SER A 1 310 ? -19.413 -7.457 10.403 1.00 95.31 310 SER A N 1
ATOM 2466 C CA . SER A 1 310 ? -20.254 -7.956 11.491 1.00 95.31 310 SER A CA 1
ATOM 2467 C C . SER A 1 310 ? -19.437 -8.806 12.454 1.00 95.31 310 SER A C 1
ATOM 2469 O O . SER A 1 310 ? -18.593 -9.615 12.056 1.00 95.31 310 SER A O 1
ATOM 2471 N N . ILE A 1 311 ? -19.706 -8.646 13.746 1.00 96.88 311 ILE A N 1
ATOM 2472 C CA . ILE A 1 311 ? -19.098 -9.491 14.770 1.00 96.88 311 ILE A CA 1
ATOM 2473 C C . ILE A 1 311 ? -19.748 -10.874 14.738 1.00 96.88 311 ILE A C 1
ATOM 2475 O O . ILE A 1 311 ? -20.933 -11.014 15.026 1.00 96.88 311 ILE A O 1
ATOM 2479 N N . ASN A 1 312 ? -18.943 -11.902 14.476 1.00 97.50 312 ASN A N 1
ATOM 2480 C CA . ASN A 1 312 ? -19.380 -13.299 14.444 1.00 97.50 312 ASN A CA 1
ATOM 2481 C C . ASN A 1 312 ? -19.240 -13.979 15.807 1.00 97.50 312 ASN A C 1
ATOM 2483 O O . ASN A 1 312 ? -20.035 -14.848 16.165 1.00 97.50 312 ASN A O 1
ATOM 2487 N N . SER A 1 313 ? -18.204 -13.630 16.576 1.00 97.56 313 SER A N 1
ATOM 2488 C CA . SER A 1 313 ? -18.026 -14.181 17.918 1.00 97.56 313 SER A CA 1
ATOM 2489 C C . SER A 1 313 ? -17.234 -13.257 18.829 1.00 97.56 313 SER A C 1
ATOM 2491 O O . SER A 1 313 ? -16.366 -12.509 18.379 1.00 97.56 313 SER A O 1
ATOM 2493 N N . ILE A 1 314 ? -17.530 -13.362 20.122 1.00 97.69 314 ILE A N 1
ATOM 2494 C CA . ILE A 1 314 ? -16.853 -12.645 21.194 1.00 97.69 314 ILE A CA 1
ATOM 2495 C C . ILE A 1 314 ? -16.463 -13.664 22.262 1.00 97.69 314 ILE A C 1
ATOM 2497 O O . ILE A 1 314 ? -17.317 -14.415 22.742 1.00 97.69 314 ILE A O 1
ATOM 2501 N N . LYS A 1 315 ? -15.181 -13.707 22.634 1.00 97.00 315 LYS A N 1
ATOM 2502 C CA . LYS A 1 315 ? -14.664 -14.628 23.653 1.00 97.00 315 LYS A CA 1
ATOM 2503 C C . LYS A 1 315 ? -13.849 -13.870 24.699 1.00 97.00 315 LYS A C 1
ATOM 2505 O O . LYS A 1 315 ? -12.960 -13.110 24.322 1.00 97.00 315 LYS A O 1
ATOM 2510 N N . PRO A 1 316 ? -14.105 -14.079 26.002 1.00 94.75 316 PRO A N 1
ATOM 2511 C CA . PRO A 1 316 ? -13.225 -13.551 27.031 1.00 94.75 316 PRO A CA 1
ATOM 2512 C C . PRO A 1 316 ? -11.866 -14.254 26.958 1.00 94.75 316 PRO A C 1
ATOM 2514 O O . PRO A 1 316 ? -11.786 -15.469 26.763 1.00 94.75 316 PRO A O 1
ATOM 2517 N N . GLU A 1 317 ? -10.803 -13.490 27.158 1.00 92.00 317 GLU A N 1
ATOM 2518 C CA . GLU A 1 317 ? -9.436 -13.978 27.278 1.00 92.00 317 GLU A CA 1
ATOM 2519 C C . GLU A 1 317 ? -8.886 -13.650 28.674 1.00 92.00 317 GLU A C 1
ATOM 2521 O O . GLU A 1 317 ? -9.450 -12.861 29.435 1.00 92.00 317 GLU A O 1
ATOM 2526 N N . LYS A 1 318 ? -7.785 -14.304 29.055 1.00 85.50 318 LYS A N 1
ATOM 2527 C CA . LYS A 1 318 ? -7.109 -13.997 30.323 1.00 85.50 318 LYS A CA 1
ATOM 2528 C C . LYS A 1 318 ? -6.459 -12.615 30.250 1.00 85.50 318 LYS A C 1
ATOM 2530 O O . LYS A 1 318 ? -6.197 -12.105 29.165 1.00 85.50 318 LYS A O 1
ATOM 2535 N N . GLU A 1 319 ? -6.150 -12.047 31.414 1.00 88.75 319 GLU A N 1
ATOM 2536 C CA . GLU A 1 319 ? -5.318 -10.846 31.499 1.00 88.75 319 GLU A CA 1
ATOM 2537 C C . GLU A 1 319 ? -4.040 -11.014 30.664 1.00 88.75 319 GLU A C 1
ATOM 2539 O O . GLU A 1 319 ? -3.346 -12.032 30.771 1.00 88.75 319 GLU A O 1
ATOM 2544 N N . ASN A 1 320 ? -3.745 -10.016 29.833 1.00 88.25 320 ASN A N 1
ATOM 2545 C CA . ASN A 1 320 ? -2.612 -10.031 28.917 1.00 88.25 320 ASN A CA 1
ATOM 2546 C C . ASN A 1 320 ? -1.833 -8.710 28.992 1.00 88.25 320 ASN A C 1
ATOM 2548 O O . ASN A 1 320 ? -2.349 -7.690 29.458 1.00 88.25 320 ASN A O 1
ATOM 2552 N N . THR A 1 321 ? -0.582 -8.734 28.535 1.00 94.38 321 THR A N 1
ATOM 2553 C CA . THR A 1 321 ? 0.184 -7.515 28.265 1.00 94.38 321 THR A CA 1
ATOM 2554 C C . THR A 1 321 ? -0.395 -6.846 27.029 1.00 94.38 321 THR A C 1
ATOM 2556 O O . THR A 1 321 ? -0.508 -7.463 25.969 1.00 94.38 321 THR A O 1
ATOM 2559 N N . MET A 1 322 ? -0.732 -5.573 27.169 1.00 94.94 322 MET A N 1
ATOM 2560 C CA . MET A 1 322 ? -1.398 -4.792 26.147 1.00 94.94 322 MET A CA 1
ATOM 2561 C C . MET A 1 322 ? -0.646 -3.497 25.856 1.00 94.94 322 MET A C 1
ATOM 2563 O O . MET A 1 322 ? 0.013 -2.933 26.729 1.00 94.94 322 MET A O 1
ATOM 2567 N N . TYR A 1 323 ? -0.807 -3.016 24.630 1.00 96.81 323 TYR A N 1
ATOM 2568 C CA . TYR A 1 323 ? -0.156 -1.834 24.093 1.00 96.81 323 TYR A CA 1
ATOM 2569 C C . TYR A 1 323 ? -1.193 -0.752 23.832 1.00 96.81 323 TYR A C 1
ATOM 2571 O O . TYR A 1 323 ? -2.183 -0.956 23.129 1.00 96.81 323 TYR A O 1
ATOM 2579 N N . CYS A 1 324 ? -0.954 0.406 24.419 1.00 95.31 324 CYS A N 1
ATOM 2580 C CA . CYS A 1 324 ? -1.771 1.594 24.323 1.00 95.31 324 CYS A CA 1
ATOM 2581 C C . CYS A 1 324 ? -1.108 2.574 23.361 1.00 95.31 324 CYS A C 1
ATOM 2583 O O . CYS A 1 324 ? -0.139 3.232 23.723 1.00 95.31 324 CYS A O 1
ATOM 2585 N N . VAL A 1 325 ? -1.646 2.682 22.147 1.00 96.06 325 VAL A N 1
ATOM 2586 C CA . VAL A 1 325 ? -1.114 3.595 21.128 1.00 96.06 325 VAL A CA 1
ATOM 2587 C C . VAL A 1 325 ? -1.889 4.907 21.128 1.00 96.06 325 VAL A C 1
ATOM 2589 O O . VAL A 1 325 ? -3.127 4.914 21.082 1.00 96.06 325 VAL A O 1
ATOM 2592 N N . SER A 1 326 ? -1.146 6.009 21.139 1.00 96.94 326 SER A N 1
ATOM 2593 C CA . SER A 1 326 ? -1.649 7.366 20.928 1.00 96.94 326 SER A CA 1
ATOM 2594 C C . SER A 1 326 ? -1.266 7.841 19.531 1.00 96.94 326 SER A C 1
ATOM 2596 O O . SER A 1 326 ? -0.152 7.597 19.066 1.00 96.94 326 SER A O 1
ATOM 2598 N N . THR A 1 327 ? -2.177 8.542 18.862 1.00 97.50 327 THR A N 1
ATOM 2599 C CA . THR A 1 327 ? -1.924 9.138 17.548 1.00 97.50 327 THR A CA 1
ATOM 2600 C C . THR A 1 327 ? -2.352 10.596 17.534 1.00 97.50 327 THR A C 1
ATOM 2602 O O . THR A 1 327 ? -3.250 10.997 18.276 1.00 97.50 327 THR A O 1
ATOM 2605 N N . THR A 1 328 ? -1.760 11.369 16.628 1.00 96.75 328 THR A N 1
ATOM 2606 C CA . THR A 1 328 ? -2.151 12.766 16.339 1.00 96.75 328 THR A CA 1
ATOM 2607 C C . THR A 1 328 ? -3.659 12.968 16.122 1.00 96.75 328 THR A C 1
ATOM 2609 O O . THR A 1 328 ? -4.217 13.943 16.618 1.00 96.75 328 THR A O 1
ATOM 2612 N N . GLU A 1 329 ? -4.341 12.030 15.455 1.00 94.69 329 GLU A N 1
ATOM 2613 C CA . GLU A 1 329 ? -5.780 12.120 15.155 1.00 94.69 329 GLU A CA 1
ATOM 2614 C C . GLU A 1 329 ? -6.676 11.511 16.247 1.00 94.69 329 GLU A C 1
ATOM 2616 O O . GLU A 1 329 ? -7.904 11.627 16.209 1.00 94.69 329 GLU A O 1
ATOM 2621 N N . GLY A 1 330 ? -6.097 10.845 17.249 1.00 96.25 330 GLY A N 1
ATOM 2622 C CA . GLY A 1 330 ? -6.871 10.160 18.281 1.00 96.25 330 GLY A CA 1
ATOM 2623 C C . GLY A 1 330 ? -7.610 8.909 17.774 1.00 96.25 330 GLY A C 1
ATOM 2624 O O . GLY A 1 330 ? -8.588 8.484 18.403 1.00 96.25 330 GLY A O 1
ATOM 2625 N N . THR A 1 331 ? -7.207 8.347 16.629 1.00 97.38 331 THR A N 1
ATOM 2626 C CA . THR A 1 331 ? -7.816 7.182 15.960 1.00 97.38 331 THR A CA 1
ATOM 2627 C C . THR A 1 331 ? -6.757 6.309 15.290 1.00 97.38 331 THR A C 1
ATOM 2629 O O . THR A 1 331 ? -5.667 6.771 14.977 1.00 97.38 331 THR A O 1
ATOM 2632 N N . LEU A 1 332 ? -7.071 5.034 15.072 1.00 96.56 332 LEU A N 1
ATOM 2633 C CA . LEU A 1 332 ? -6.220 4.100 14.334 1.00 96.56 332 LEU A CA 1
ATOM 2634 C C . LEU A 1 332 ? -7.066 3.002 13.682 1.00 96.56 332 LEU A C 1
ATOM 2636 O O . LEU A 1 332 ? -8.235 2.821 14.031 1.00 96.56 332 LEU A O 1
ATOM 2640 N N . ILE A 1 333 ? -6.468 2.250 12.763 1.00 96.9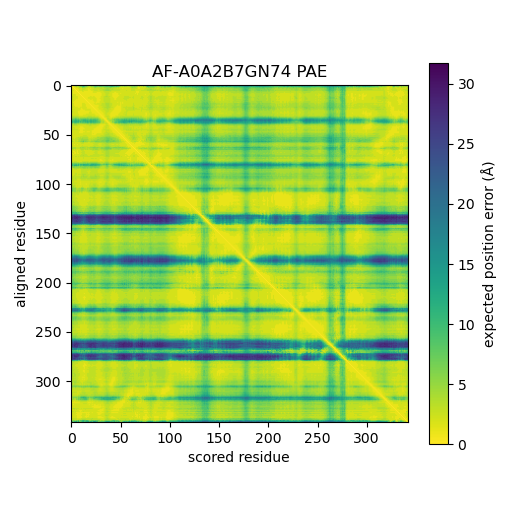4 333 ILE A N 1
ATOM 2641 C CA . ILE A 1 333 ? -7.077 1.056 12.172 1.00 96.94 333 ILE A CA 1
ATOM 2642 C C . ILE A 1 333 ? -6.332 -0.170 12.707 1.00 96.94 333 ILE A C 1
ATOM 2644 O O . ILE A 1 333 ? -5.133 -0.309 12.475 1.00 96.94 333 ILE A O 1
ATOM 2648 N N . THR A 1 334 ? -7.044 -1.032 13.433 1.00 95.94 334 THR A N 1
ATOM 2649 C CA . THR A 1 334 ? -6.523 -2.254 14.068 1.00 95.94 334 THR A CA 1
ATOM 2650 C C . THR A 1 334 ? -7.168 -3.473 13.438 1.00 95.94 334 THR A C 1
ATOM 2652 O O . THR A 1 334 ? -8.389 -3.589 13.518 1.00 95.94 334 THR A O 1
ATOM 2655 N N . GLU A 1 335 ? -6.387 -4.376 12.844 1.00 96.44 335 GLU A N 1
ATOM 2656 C CA . GLU A 1 335 ? -6.916 -5.584 12.182 1.00 96.44 335 GLU A CA 1
ATOM 2657 C C . GLU A 1 335 ? -8.064 -5.266 11.195 1.00 96.44 335 GLU A C 1
ATOM 2659 O O . GLU A 1 335 ? -9.091 -5.933 11.178 1.00 96.44 335 GLU A O 1
ATOM 2664 N N . GLY A 1 336 ? -7.942 -4.168 10.440 1.00 95.44 336 GLY A N 1
ATOM 2665 C CA . GLY A 1 336 ? -8.979 -3.677 9.519 1.00 95.44 336 GLY A CA 1
ATOM 2666 C C . GLY A 1 336 ? -10.130 -2.890 10.159 1.00 95.44 336 GLY A C 1
ATOM 2667 O O . GLY A 1 336 ? -10.851 -2.180 9.457 1.00 95.44 336 GLY A O 1
ATOM 2668 N N . MET A 1 337 ? -10.282 -2.936 11.482 1.00 96.62 337 MET A N 1
ATOM 2669 C CA . MET A 1 337 ? -11.374 -2.295 12.220 1.00 96.62 337 MET A CA 1
ATOM 2670 C C . MET A 1 337 ? -11.016 -0.870 12.654 1.00 96.62 337 MET A C 1
ATOM 2672 O O . MET A 1 337 ? -9.927 -0.613 13.178 1.00 96.62 337 MET A O 1
ATOM 2676 N N . LEU A 1 338 ? -11.949 0.070 12.481 1.00 97.12 338 LEU A N 1
ATOM 2677 C CA . LEU A 1 338 ? -11.751 1.466 12.873 1.00 97.12 338 LEU A CA 1
ATOM 2678 C C . LEU A 1 338 ? -11.895 1.633 14.389 1.00 97.12 338 LEU A C 1
ATOM 2680 O O . LEU A 1 338 ? -12.972 1.446 14.960 1.00 97.12 338 LEU A O 1
ATOM 2684 N N . SER A 1 339 ? -10.816 2.073 15.028 1.00 96.19 339 SER A N 1
ATOM 2685 C CA . SER A 1 339 ? -10.696 2.197 16.478 1.00 96.19 339 SER A CA 1
ATOM 2686 C C . SER A 1 339 ? -10.343 3.622 16.890 1.00 96.19 339 SER A C 1
ATOM 2688 O O . SER A 1 339 ? -9.749 4.407 16.147 1.00 96.19 339 SER A O 1
ATOM 2690 N N . ARG A 1 340 ? -10.697 3.984 18.119 1.00 94.75 340 ARG A N 1
ATOM 2691 C CA . ARG A 1 340 ? -10.153 5.185 18.754 1.00 94.75 340 ARG A CA 1
ATOM 2692 C C . ARG A 1 340 ? -8.732 4.868 19.254 1.00 94.75 340 ARG A C 1
ATOM 2694 O O . ARG A 1 340 ? -8.486 3.750 19.698 1.00 94.75 340 ARG A O 1
ATOM 2701 N N . SER A 1 341 ? -7.819 5.841 19.211 1.00 88.12 341 SER A N 1
ATOM 2702 C CA . SER A 1 341 ? -6.509 5.784 19.887 1.00 88.12 341 SER A CA 1
ATOM 2703 C C . SER A 1 341 ? -6.585 6.502 21.236 1.00 88.12 341 SER A C 1
ATOM 2705 O O . SER A 1 341 ? -7.559 7.227 21.482 1.00 88.12 341 SER A O 1
ATOM 2707 N N . GLN A 1 342 ? -5.623 6.238 22.127 1.00 79.88 342 GLN A N 1
ATOM 2708 C CA . GLN A 1 342 ? -5.623 6.791 23.491 1.00 79.88 342 GLN A CA 1
ATOM 2709 C C . GLN A 1 342 ? -5.862 8.306 23.501 1.00 79.88 342 GLN A C 1
ATOM 2711 O O . GLN A 1 342 ? -5.307 8.994 22.615 1.00 79.88 342 GLN A O 1
#

Foldseek 3Di:
DWFFQQWWFQFLLLATDGLVVDDWFTKGWWWFPDDDPDPFIAIAIWTFHDKDKDWAWWKWFDFPAFITIGHQQFWFFWDDDPDTDTDGNVPDDFQTKFFFFHFHDDDDLDLLLLLLQLLLLCLFQKDFPPPPPPDDPVVDAFIKGWDQFVLLAVSNVVSCVPRPVLQVWDWDWDDDPPDPDITTMTTGGNVCSVVSVCSNPDDDDLQDLSSLLNNVLSQCQRQWDDAQPDFTWGFAADDDSVVSNVSNCVNVPFDWDWDDDDVPDPGTIITRDDPVWRSCVSVSCSRSSHRRSCRSCVRHVRPGRDDITGGRDMDTDGIHITMQIDIPSQWTQISRGTTGGD

Secondary structure (DSSP, 8-state):
-EEETT-EEEBTTS-EEEGGG--TT-EEEEE-SS-SSSSSPBEEEEEEEEEEEEEEEEEEEE-SS-EEEEETT-EEEEEETTEEEEEEGGG--TT-EEEB----------HHHHHHHHHHHHHHHEE-TTSTT----TT--S-EE--S-HHHHHHHHHHHHHH-GGG--EEEEEE-TT-S-EEEEEE--GGGHHHHHHHHHS---SS-HHHHHHHHHHHHHHHEE--TTS--EEE--TTHHHHHHHHHHHHTT--EEEEPPPBTBS--EEEE---TTGGGHHHHHHHH--S-HHHHTTTTTTSB---EEE--EEEEEEEEEEEEEEETTSEEEETTEEEE--

Nearest PDB structures (foldseek):
  1dq3-assembly1_A  TM=3.686E-01  e=7.407E-12  Pyrococcus furiosus
  4o1s-assembly1_A  TM=7.929E-01  e=1.306E-03  Thermoplasma volcanium GSS1
  5o9i-assembly2_B  TM=7.185E-01  e=5.534E-03  Methanocaldococcus vulcanius M7
  5o9i-assembly1_A  TM=7.483E-01  e=1.701E-02  Methanocaldococcus vulcanius M7
  5o9j-assembly1_A  TM=5.368E-01  e=2.474E-02  Methanocaldococcus jannaschii DSM 2661

Sequence (3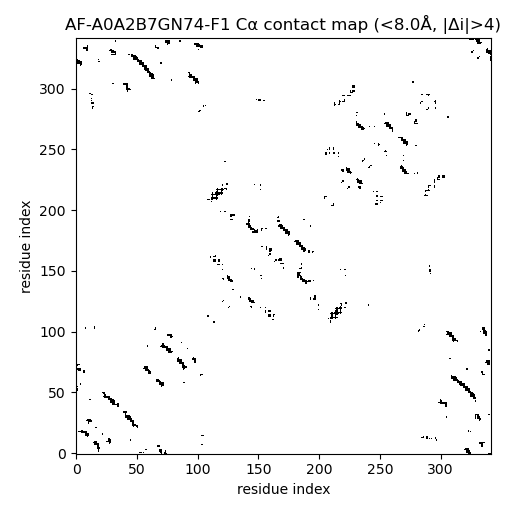42 aa):
MPAAAQTRVLLADMTWEPVSTLTPGQRVITFDKTPHDHRYRMYRVGEITDIEICKAEAIQITTSDATVSVSTSHKFLVQKWNKSMYREAGELSVDDEIYWFAAPNEYEENDAYREGYITGAFCGDGSVPGWKDRVEDPRNTGSYISSVDEEVARTVVKYAEDVAPEFKLSLKRRQYTDSSETALMPVSPGACDEIIRDRLTSKLPSNDEDYARGFLAGMMDTDGTYPKGKELGYCQYEGQIFSQVCEYLDLLGYDWSYDEGEKGEYSDKIRLTPGRETGRAFEHLLETRPKVSRKRLAFAGNRRISGQTSINSIKPEKENTMYCVSTTEGTLITEGMLSRSQ

Mean predicted aligned error: 6.22 Å